Protein 6HQZ (pdb70)

InterPro domains:
  IPR022118 Peptidase C70, AvrRpt2 [PF12385] (75-209)

Solvent-accessible surface area: 15354 Å² total; per-residue (Å²): 134,27,30,83,49,116,160,15,62,72,27,43,41,126,158,99,206,38,3,7,2,46,1,0,1,125,3,14,69,13,108,14,116,60,20,9,174,53,27,19,66,41,4,3,56,17,72,37,119,90,12,147,84,2,57,124,34,2,61,149,17,16,163,96,48,68,5,14,46,7,106,44,39,184,81,134,124,11,61,9,97,58,0,5,6,17,0,3,43,51,12,25,0,1,1,0,25,63,24,107,103,37,56,28,60,1,0,0,0,3,0,1,19,77,98,112,74,7,0,20,8,6,16,2,93,176,10,65,95,60,78,18,76,14,108,27,0,19,119,51,7,1,26,138,13,63,4,0,0,3,33,19,109,143,196,16,38,115,28,81,157,17,56,73,30,61,32,110,144,101,148,10,5,6,2,56,0,0,2,107,2,16,65,12,110,14,118,56,20,5,120,57,15,21,70,54,2,2,64,24,79,45,120,77,18,129,85,2,52,111,26,2,45,164,14,12,178,91,49,66,6,18,50,5,109,42,41,178,83,134,109,8,52,4,82,87,0,0,52,31,1,10,137,52,16,24,0,1,0,0,24,65,28,111,98,38,66,31,15,0,0,0,0,4,0,5,17,112,126,110,62,6,0,15,8,6,7,1,105,180,10,63,96,56,79,19,80,11,105,30,0,14,129,56,7,0,29,135,14,67,6,0,0,3,35,20,116,148

Sequence (308 aa):
NGFRLNHVPYVSQQNERMGCWYACTRMLGHSISSGPRLGLPELYDSSGPQGLQQREDVLRLMRNENLAEVSLPESRQFSANELGNLLCRHGPIMFGWQTPAGSWHMSVLTGIDKPNDAIIFHDPQRGPDLTMPLDDSFNQRLAWRVPHAMLYSENNGFRLNHVPYVSQQNERMGCWYACTRMLGHSISSGPRLGLPELYDSSGPQGLQQREDVLRLMRNENLAEVSLPESRQFSANELGNLLCRHGPIMFGWQTPAGSWHMSVLTGIDKPNDAIIFHDPQRGPDLTMPLDSFNQRLAWRVPHAMLYSEN

Organism: Erwinia amylovora (NCBI:txid552)

Radius of gyration: 22.69 Å; Cα contacts (8 Å, |Δi|>4): 625; chains: 2; bounding box: 71×44×57 Å

B-factor: mean 40.43, std 12.23, range [18.66, 85.76]

Structure (mmCIF, N/CA/C/O backbone):
data_6HQZ
#
_entry.id   6HQZ
#
_cell.length_a   59.313
_cell.length_b   63.884
_cell.length_c   85.983
_cell.angle_alpha   90.00
_cell.angle_beta   90.00
_cell.angle_gamma   90.00
#
_symmetry.space_group_name_H-M   'P 21 21 21'
#
loop_
_entity.id
_entity.type
_entity.pdbx_description
1 polymer AvrRpt2
2 water water
#
loop_
_atom_site.group_PDB
_atom_site.id
_atom_site.type_symbol
_atom_site.label_atom_id
_atom_site.label_alt_id
_atom_site.label_comp_id
_atom_site.label_asym_id
_atom_site.label_entity_id
_atom_site.label_seq_id
_atom_site.pdbx_PDB_ins_code
_atom_site.Cartn_x
_atom_site.Cartn_y
_atom_site.Cartn_z
_atom_site.occupancy
_atom_site.B_iso_or_equiv
_atom_site.auth_seq_id
_atom_site.auth_comp_id
_atom_site.auth_asym_id
_atom_site.auth_atom_id
_atom_site.pdbx_PDB_model_num
ATOM 1 N N . ASN A 1 1 ? 25.710 13.193 23.254 1.00 57.62 69 ASN A N 1
ATOM 2 C CA . ASN A 1 1 ? 24.899 12.517 22.191 1.00 56.28 69 ASN A CA 1
ATOM 3 C C . ASN A 1 1 ? 25.629 12.413 20.822 1.00 50.54 69 ASN A C 1
ATOM 4 O O . ASN A 1 1 ? 26.678 13.026 20.584 1.00 46.72 69 ASN A O 1
ATOM 9 N N . GLY A 1 2 ? 25.056 11.589 19.946 1.00 48.13 70 GLY A N 1
ATOM 10 C CA . GLY A 1 2 ? 25.598 11.293 18.650 1.00 43.73 70 GLY A CA 1
ATOM 11 C C . GLY A 1 2 ? 26.291 9.975 18.780 1.00 42.02 70 GLY A C 1
ATOM 12 O O . GLY A 1 2 ? 26.778 9.623 19.856 1.00 42.34 70 GLY A O 1
ATOM 13 N N . PHE A 1 3 ? 26.337 9.246 17.681 1.00 39.93 71 PHE A N 1
ATOM 14 C CA . PHE A 1 3 ? 26.859 7.920 17.662 1.00 39.27 71 PHE A CA 1
ATOM 15 C C . PHE A 1 3 ? 28.365 8.044 17.663 1.00 37.81 71 PHE A C 1
ATOM 16 O O . PHE A 1 3 ? 28.913 8.812 16.911 1.00 35.81 71 PHE A O 1
ATOM 24 N N . ARG A 1 4 ? 29.039 7.294 18.525 1.00 39.18 72 ARG A N 1
ATOM 25 C CA . ARG A 1 4 ? 30.519 7.389 18.600 1.00 38.31 72 ARG A CA 1
ATOM 26 C C . ARG A 1 4 ? 31.044 6.011 18.716 1.00 40.35 72 ARG A C 1
ATOM 27 O O . ARG A 1 4 ? 30.583 5.262 19.557 1.00 43.34 72 ARG A O 1
ATOM 35 N N . LEU A 1 5 ? 32.003 5.665 17.876 1.00 40.13 73 LEU A N 1
ATOM 36 C CA . LEU A 1 5 ? 32.845 4.511 18.101 1.00 44.86 73 LEU A CA 1
ATOM 37 C C . LEU A 1 5 ? 33.984 4.935 19.069 1.00 47.62 73 LEU A C 1
ATOM 38 O O . LEU A 1 5 ? 34.663 5.994 18.865 1.00 47.70 73 LEU A O 1
ATOM 43 N N . ASN A 1 6 ? 34.225 4.076 20.039 1.00 51.48 74 ASN A N 1
ATOM 44 C CA . ASN A 1 6 ? 35.079 4.356 21.184 1.00 53.53 74 ASN A CA 1
ATOM 45 C C . ASN A 1 6 ? 36.435 3.675 21.204 1.00 54.10 74 ASN A C 1
ATOM 46 O O . ASN A 1 6 ? 37.277 4.068 22.013 1.00 56.21 74 ASN A O 1
ATOM 51 N N . HIS A 1 7 ? 36.670 2.646 20.392 1.00 52.35 75 HIS A N 1
ATOM 52 C CA . HIS A 1 7 ? 38.067 2.298 20.198 1.00 51.99 75 HIS A CA 1
ATOM 53 C C . HIS A 1 7 ? 38.518 1.946 18.809 1.00 45.93 75 HIS A C 1
ATOM 54 O O . HIS A 1 7 ? 38.807 0.817 18.440 1.00 45.70 75 HIS A O 1
ATOM 61 N N . VAL A 1 8 ? 38.651 3.022 18.080 1.00 40.51 76 VAL A N 1
ATOM 62 C CA . VAL A 1 8 ? 39.505 3.058 16.933 1.00 35.22 76 VAL A CA 1
ATOM 63 C C . VAL A 1 8 ? 40.933 3.416 17.405 1.00 33.00 76 VAL A C 1
ATOM 64 O O . VAL A 1 8 ? 41.130 4.409 18.068 1.00 29.26 76 VAL A O 1
ATOM 68 N N . PRO A 1 9 ? 41.902 2.545 17.115 1.00 32.85 77 PRO A N 1
ATOM 69 C CA . PRO A 1 9 ? 43.269 2.819 17.494 1.00 33.23 77 PRO A CA 1
ATOM 70 C C . PRO A 1 9 ? 43.829 4.003 16.705 1.00 31.30 77 PRO A C 1
ATOM 71 O O . PRO A 1 9 ? 43.384 4.290 15.562 1.00 31.15 77 PRO A O 1
ATOM 75 N N . TYR A 1 10 ? 44.696 4.758 17.348 1.00 30.43 78 TYR A N 1
ATOM 76 C CA . TYR A 1 10 ? 45.232 5.991 16.719 1.00 28.47 78 TYR A CA 1
ATOM 77 C C . TYR A 1 10 ? 46.592 5.619 16.136 1.00 27.96 78 TYR A C 1
ATOM 78 O O . TYR A 1 10 ? 47.414 5.062 16.853 1.00 28.14 78 TYR A O 1
ATOM 87 N N . VAL A 1 11 ? 46.867 6.010 14.871 1.00 26.44 79 VAL A N 1
ATOM 88 C CA . VAL A 1 11 ? 48.156 5.793 14.248 1.00 27.10 79 VAL A CA 1
ATOM 89 C C . VAL A 1 11 ? 48.546 7.167 13.627 1.00 26.15 79 VAL A C 1
ATOM 90 O O . VAL A 1 11 ? 47.694 7.742 12.944 1.00 25.56 79 VAL A O 1
ATOM 94 N N . SER A 1 12 ? 49.741 7.669 13.959 1.00 27.91 80 SER A N 1
ATOM 95 C CA . SER A 1 12 ? 50.275 8.915 13.381 1.00 27.72 80 SER A CA 1
ATOM 96 C C . SER A 1 12 ? 51.009 8.656 12.070 1.00 29.97 80 SER A C 1
ATOM 97 O O . SER A 1 12 ? 51.542 7.567 11.835 1.00 31.42 80 SER A O 1
ATOM 100 N N . GLN A 1 13 ? 51.037 9.665 11.189 1.00 30.67 81 GLN A N 1
ATOM 101 C CA . GLN A 1 13 ? 51.779 9.526 9.938 1.00 35.49 81 GLN A CA 1
ATOM 102 C C . GLN A 1 13 ? 53.139 9.937 10.396 1.00 39.90 81 GLN A C 1
ATOM 103 O O . GLN A 1 13 ? 53.295 10.849 11.225 1.00 45.83 81 GLN A O 1
ATOM 109 N N . GLN A 1 14 ? 54.170 9.313 9.959 1.00 44.08 82 GLN A N 1
ATOM 110 C CA . GLN A 1 14 ? 55.365 9.864 10.577 1.00 50.06 82 GLN A CA 1
ATOM 111 C C . GLN A 1 14 ? 56.026 10.921 9.693 1.00 52.24 82 GLN A C 1
ATOM 112 O O . GLN A 1 14 ? 55.482 12.063 9.604 1.00 54.65 82 GLN A O 1
ATOM 118 N N . ASN A 1 15 ? 57.103 10.537 9.049 1.00 55.46 83 ASN A N 1
ATOM 119 C CA . ASN A 1 15 ? 57.784 11.320 8.037 1.00 57.42 83 ASN A CA 1
ATOM 120 C C . ASN A 1 15 ? 57.954 10.369 6.861 1.00 55.18 83 ASN A C 1
ATOM 121 O O . ASN A 1 15 ? 59.018 10.205 6.312 1.00 56.15 83 ASN A O 1
ATOM 126 N N . GLU A 1 16 ? 56.830 9.748 6.519 1.00 53.05 84 GLU A N 1
ATOM 127 C CA . GLU A 1 16 ? 56.720 8.795 5.436 1.00 52.08 84 GLU A CA 1
ATOM 128 C C . GLU A 1 16 ? 55.955 9.430 4.261 1.00 47.07 84 GLU A C 1
ATOM 129 O O . GLU A 1 16 ? 55.084 10.262 4.452 1.00 40.66 84 GLU A O 1
ATOM 135 N N . ARG A 1 17 ? 56.256 8.986 3.057 1.00 46.34 85 ARG A N 1
ATOM 136 C CA . ARG A 1 17 ? 55.517 9.441 1.875 1.00 45.04 85 ARG A CA 1
ATOM 137 C C . ARG A 1 17 ? 54.072 8.918 1.837 1.00 40.60 85 ARG A C 1
ATOM 138 O O . ARG A 1 17 ? 53.863 7.746 2.006 1.00 38.47 85 ARG A O 1
ATOM 146 N N . MET A 1 18 ? 53.100 9.786 1.599 1.00 38.94 86 MET A N 1
ATOM 147 C CA . MET A 1 18 ? 51.687 9.442 1.677 1.00 38.45 86 MET A CA 1
ATOM 148 C C . MET A 1 18 ? 51.391 8.775 3.035 1.00 35.87 86 MET A C 1
ATOM 149 O O . MET A 1 18 ? 50.600 7.842 3.157 1.00 34.08 86 MET A O 1
ATOM 154 N N . GLY A 1 19 ? 52.078 9.270 4.040 1.00 34.85 87 GLY A N 1
ATOM 155 C CA . GLY A 1 19 ? 51.998 8.708 5.378 1.00 34.37 87 GLY A CA 1
ATOM 156 C C . GLY A 1 19 ? 50.583 8.689 5.916 1.00 31.18 87 GLY A C 1
ATOM 157 O O . GLY A 1 19 ? 50.269 7.752 6.657 1.00 29.06 87 GLY A O 1
ATOM 158 N N . CYS A 1 20 ? 49.719 9.654 5.541 1.00 28.75 88 CYS A N 1
ATOM 159 C CA . CYS A 1 20 ? 48.345 9.705 6.051 1.00 28.83 88 CYS A CA 1
ATOM 160 C C . CYS A 1 20 ? 47.529 8.535 5.502 1.00 27.33 88 CYS A C 1
ATOM 161 O O . CYS A 1 20 ? 46.706 7.970 6.233 1.00 27.38 88 CYS A O 1
ATOM 164 N N . TRP A 1 21 ? 47.807 8.109 4.271 1.00 26.77 89 TRP A N 1
ATOM 165 C CA . TRP A 1 21 ? 47.133 6.898 3.742 1.00 28.36 89 TRP A CA 1
ATOM 166 C C . TRP A 1 21 ? 47.423 5.634 4.606 1.00 29.78 89 TRP A C 1
ATOM 167 O O . TRP A 1 21 ? 46.499 4.833 4.947 1.00 29.80 89 TRP A O 1
ATOM 178 N N . TYR A 1 22 ? 48.691 5.443 4.923 1.00 30.04 90 TYR A N 1
ATOM 179 C CA . TYR A 1 22 ? 49.072 4.211 5.627 1.00 32.53 90 TYR A CA 1
ATOM 180 C C . TYR A 1 22 ? 48.532 4.269 7.034 1.00 30.89 90 TYR A C 1
ATOM 181 O O . TYR A 1 22 ? 48.021 3.243 7.541 1.00 30.97 90 TYR A O 1
ATOM 190 N N . ALA A 1 23 ? 48.601 5.451 7.641 1.00 28.38 91 ALA A N 1
ATOM 191 C CA . ALA A 1 23 ? 48.056 5.597 8.975 1.00 27.38 91 ALA A CA 1
ATOM 192 C C . ALA A 1 23 ? 46.544 5.343 9.026 1.00 25.95 91 ALA A C 1
ATOM 193 O O . ALA A 1 23 ? 46.088 4.601 9.924 1.00 27.80 91 ALA A O 1
ATOM 195 N N . CYS A 1 24 ? 45.780 5.953 8.109 1.00 24.44 92 CYS A N 1
ATOM 196 C CA . CYS A 1 24 ? 44.340 5.812 8.093 1.00 25.03 92 CYS A CA 1
ATOM 197 C C . CYS A 1 24 ? 43.943 4.346 7.815 1.00 27.88 92 CYS A C 1
ATOM 198 O O . CYS A 1 24 ? 43.045 3.837 8.450 1.00 27.73 92 CYS A O 1
ATOM 201 N N . THR A 1 25 ? 44.570 3.710 6.853 1.00 28.49 93 THR A N 1
ATOM 202 C CA . THR A 1 25 ? 44.193 2.348 6.520 1.00 32.13 93 THR A CA 1
ATOM 203 C C . THR A 1 25 ? 44.536 1.416 7.730 1.00 33.46 93 THR A C 1
ATOM 204 O O . THR A 1 25 ? 43.692 0.580 8.056 1.00 35.17 93 THR A O 1
ATOM 208 N N . ARG A 1 26 ? 45.651 1.671 8.441 1.00 34.33 94 ARG A N 1
ATOM 209 C CA . ARG A 1 26 ? 45.995 0.946 9.681 1.00 37.02 94 ARG A CA 1
ATOM 210 C C . ARG A 1 26 ? 44.966 1.186 10.804 1.00 34.88 94 ARG A C 1
ATOM 211 O O . ARG A 1 26 ? 44.553 0.221 11.488 1.00 33.27 94 ARG A O 1
ATOM 219 N N . MET A 1 27 ? 44.479 2.424 10.933 1.00 30.32 95 MET A N 1
ATOM 220 C CA . MET A 1 27 ? 43.415 2.711 11.885 1.00 30.71 95 MET A CA 1
ATOM 221 C C . MET A 1 27 ? 42.125 1.974 11.556 1.00 31.33 95 MET A C 1
ATOM 222 O O . MET A 1 27 ? 41.375 1.663 12.481 1.00 33.08 95 MET A O 1
ATOM 227 N N . LEU A 1 28 ? 41.906 1.663 10.279 1.00 31.54 96 LEU A N 1
ATOM 228 C CA . LEU A 1 28 ? 40.713 0.903 9.842 1.00 33.98 96 LEU A CA 1
ATOM 229 C C . LEU A 1 28 ? 40.853 -0.639 10.031 1.00 36.24 96 LEU A C 1
ATOM 230 O O . LEU A 1 28 ? 39.929 -1.386 9.660 1.00 36.57 96 LEU A O 1
ATOM 235 N N . GLY A 1 29 ? 42.024 -1.085 10.485 1.00 37.21 97 GLY A N 1
ATOM 236 C CA . GLY A 1 29 ? 42.362 -2.512 10.706 1.00 40.98 97 GLY A CA 1
ATOM 237 C C . GLY A 1 29 ? 43.158 -3.195 9.582 1.00 42.78 97 GLY A C 1
ATOM 238 O O . GLY A 1 29 ? 43.467 -4.357 9.702 1.00 43.96 97 GLY A O 1
ATOM 239 N N . HIS A 1 30 ? 43.508 -2.480 8.512 1.00 41.29 98 HIS A N 1
ATOM 240 C CA . HIS A 1 30 ? 44.204 -3.060 7.337 1.00 42.54 98 HIS A CA 1
ATOM 241 C C . HIS A 1 30 ? 45.711 -2.817 7.386 1.00 43.74 98 HIS A C 1
ATOM 242 O O . HIS A 1 30 ? 46.188 -1.792 7.906 1.00 40.93 98 HIS A O 1
ATOM 249 N N . SER A 1 31 ? 46.465 -3.769 6.847 1.00 47.78 99 SER A N 1
ATOM 250 C CA . SER A 1 31 ? 47.881 -3.611 6.563 1.00 49.96 99 SER A CA 1
ATOM 251 C C . SER A 1 31 ? 48.007 -3.680 5.078 1.00 51.41 99 SER A C 1
ATOM 252 O O . SER A 1 31 ? 47.869 -4.726 4.469 1.00 53.37 99 SER A O 1
ATOM 255 N N . ILE A 1 32 ? 48.264 -2.541 4.490 1.00 50.92 100 ILE A N 1
ATOM 256 C CA . ILE A 1 32 ? 48.287 -2.425 3.067 1.00 52.88 100 ILE A CA 1
ATOM 257 C C . ILE A 1 32 ? 49.650 -1.851 2.731 1.00 55.52 100 ILE A C 1
ATOM 258 O O . ILE A 1 32 ? 49.981 -0.708 3.120 1.00 54.53 100 ILE A O 1
ATOM 263 N N . SER A 1 33 ? 50.389 -2.621 1.946 1.00 59.13 101 SER A N 1
ATOM 264 C CA . SER A 1 33 ? 51.764 -2.325 1.610 1.00 62.00 101 SER A CA 1
ATOM 265 C C . SER A 1 33 ? 51.970 -1.287 0.495 1.00 61.94 101 SER A C 1
ATOM 266 O O . SER A 1 33 ? 53.126 -0.969 0.204 1.00 65.87 101 SER A O 1
ATOM 269 N N . SER A 1 34 ? 50.896 -0.827 -0.170 1.00 59.43 102 SER A N 1
ATOM 270 C CA . SER A 1 34 ? 51.010 0.147 -1.258 1.00 57.50 102 SER A CA 1
ATOM 271 C C . SER A 1 34 ? 49.787 1.055 -1.310 1.00 54.27 102 SER A C 1
ATOM 272 O O . SER A 1 34 ? 48.758 0.789 -0.710 1.00 51.75 102 SER A O 1
ATOM 275 N N . GLY A 1 35 ? 49.906 2.153 -2.030 1.00 52.32 103 GLY A N 1
ATOM 276 C CA . GLY A 1 35 ? 48.884 3.174 -1.979 1.00 49.08 103 GLY A CA 1
ATOM 277 C C . GLY A 1 35 ? 48.797 3.843 -3.311 1.00 49.38 103 GLY A C 1
ATOM 278 O O . GLY A 1 35 ? 49.502 3.475 -4.250 1.00 53.28 103 GLY A O 1
ATOM 279 N N . PRO A 1 36 ? 47.945 4.844 -3.405 1.00 47.91 104 PRO A N 1
ATOM 280 C CA . PRO A 1 36 ? 47.816 5.569 -4.645 1.00 50.06 104 PRO A CA 1
ATOM 281 C C . PRO A 1 36 ? 49.177 6.065 -5.119 1.00 53.29 104 PRO A C 1
ATOM 282 O O . PRO A 1 36 ? 50.034 6.487 -4.314 1.00 53.27 104 PRO A O 1
ATOM 286 N N . ARG A 1 37 ? 49.358 5.968 -6.417 1.00 55.07 105 ARG A N 1
ATOM 287 C CA . ARG A 1 37 ? 50.654 6.134 -7.032 1.00 58.82 105 ARG A CA 1
ATOM 288 C C . ARG A 1 37 ? 50.973 7.633 -7.087 1.00 56.98 105 ARG A C 1
ATOM 289 O O . ARG A 1 37 ? 52.129 8.060 -6.971 1.00 57.10 105 ARG A O 1
ATOM 297 N N . LEU A 1 38 ? 49.932 8.440 -7.276 1.00 54.90 106 LEU A N 1
ATOM 298 C CA . LEU A 1 38 ? 50.105 9.879 -7.241 1.00 53.81 106 LEU A CA 1
ATOM 299 C C . LEU A 1 38 ? 49.614 10.345 -5.838 1.00 48.87 106 LEU A C 1
ATOM 300 O O . LEU A 1 38 ? 49.069 9.564 -5.018 1.00 48.75 106 LEU A O 1
ATOM 305 N N . GLY A 1 39 ? 49.827 11.615 -5.577 1.00 45.93 107 GLY A N 1
ATOM 306 C CA . GLY A 1 39 ? 49.515 12.200 -4.305 1.00 42.78 107 GLY A CA 1
ATOM 307 C C . GLY A 1 39 ? 48.050 12.406 -4.032 1.00 39.96 107 GLY A C 1
ATOM 308 O O . GLY A 1 39 ? 47.140 11.994 -4.791 1.00 38.30 107 GLY A O 1
ATOM 309 N N . LEU A 1 40 ? 47.848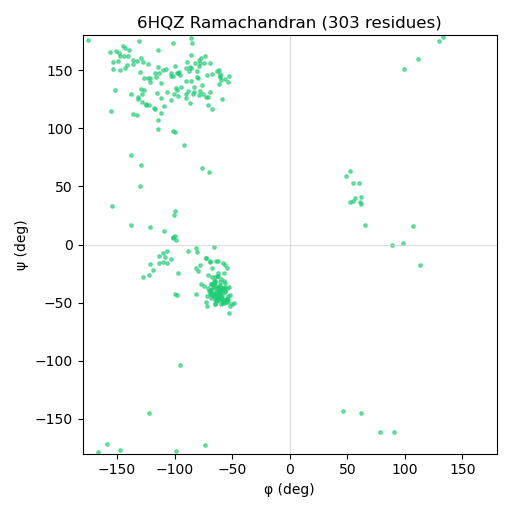 13.079 -2.921 1.00 37.22 108 LEU A N 1
ATOM 310 C CA . LEU A 1 40 ? 46.541 13.403 -2.440 1.00 36.80 108 LEU A CA 1
ATOM 311 C C . LEU A 1 40 ? 45.703 14.323 -3.354 1.00 35.46 108 LEU A C 1
ATOM 312 O O . LEU A 1 40 ? 44.490 14.034 -3.566 1.00 32.30 108 LEU A O 1
ATOM 317 N N . PRO A 1 41 ? 46.296 15.437 -3.837 1.00 36.70 109 PRO A N 1
ATOM 318 C CA . PRO A 1 41 ? 45.511 16.274 -4.777 1.00 38.22 109 PRO A CA 1
ATOM 319 C C . PRO A 1 41 ? 44.967 15.511 -5.983 1.00 38.94 109 PRO A C 1
ATOM 320 O O . PRO A 1 41 ? 43.830 15.739 -6.381 1.00 39.62 109 PRO A O 1
ATOM 324 N N . GLU A 1 42 ? 45.755 14.579 -6.482 1.00 38.70 110 GLU A N 1
ATOM 325 C CA . GLU A 1 42 ? 45.352 13.802 -7.654 1.00 41.19 110 GLU A CA 1
ATOM 326 C C . GLU A 1 42 ? 44.277 12.749 -7.326 1.00 39.38 110 GLU A C 1
ATOM 327 O O . GLU A 1 42 ? 43.366 12.453 -8.131 1.00 39.82 110 GLU A O 1
ATOM 333 N N . LEU A 1 43 ? 44.402 12.196 -6.131 1.00 36.74 111 LEU A N 1
ATOM 334 C CA . LEU A 1 43 ? 43.462 11.240 -5.623 1.00 36.90 111 LEU A CA 1
ATOM 335 C C . LEU A 1 43 ? 42.126 11.940 -5.361 1.00 35.30 111 LEU A C 1
ATOM 336 O O . LEU A 1 43 ? 41.099 11.353 -5.645 1.00 35.13 111 LEU A O 1
ATOM 341 N N . TYR A 1 44 ? 42.138 13.178 -4.841 1.00 33.03 112 TYR A N 1
ATOM 342 C CA . TYR A 1 44 ? 40.896 13.775 -4.327 1.00 33.09 112 TYR A CA 1
ATOM 343 C C . TYR A 1 44 ? 40.336 14.907 -5.133 1.00 34.34 112 TYR A C 1
ATOM 344 O O . TYR A 1 44 ? 39.154 15.298 -4.949 1.00 34.60 112 TYR A O 1
ATOM 353 N N . ASP A 1 45 ? 41.146 15.450 -6.015 1.00 37.09 113 ASP A N 1
ATOM 354 C CA . ASP A 1 45 ? 40.727 16.620 -6.755 1.00 41.90 113 ASP A CA 1
ATOM 355 C C . ASP A 1 45 ? 41.064 16.630 -8.240 1.00 45.15 113 ASP A C 1
ATOM 356 O O . ASP A 1 45 ? 41.008 17.686 -8.844 1.00 47.40 113 ASP A O 1
ATOM 361 N N . SER A 1 46 ? 41.393 15.494 -8.845 1.00 49.59 114 SER A N 1
ATOM 362 C CA . SER A 1 46 ? 41.805 15.503 -10.280 1.00 53.88 114 SER A CA 1
ATOM 363 C C . SER A 1 46 ? 40.589 15.375 -11.160 1.00 54.38 114 SER A C 1
ATOM 364 O O . SER A 1 46 ? 39.639 14.754 -10.759 1.00 51.05 114 SER A O 1
ATOM 367 N N . SER A 1 47 ? 40.639 15.962 -12.352 1.00 58.89 115 SER A N 1
ATOM 368 C CA . SER A 1 47 ? 39.680 15.659 -13.443 1.00 64.16 115 SER A CA 1
ATOM 369 C C . SER A 1 47 ? 40.419 15.376 -14.783 1.00 67.22 115 SER A C 1
ATOM 370 O O . SER A 1 47 ? 41.633 15.484 -14.845 1.00 69.61 115 SER A O 1
ATOM 373 N N . GLY A 1 48 ? 39.705 14.993 -15.842 1.00 71.21 116 GLY A N 1
ATOM 374 C CA . GLY A 1 48 ? 40.351 14.558 -17.103 1.00 74.69 116 GLY A CA 1
ATOM 375 C C . GLY A 1 48 ? 41.223 13.306 -16.907 1.00 75.79 116 GLY A C 1
ATOM 376 O O . GLY A 1 48 ? 40.851 12.460 -16.098 1.00 74.50 116 GLY A O 1
ATOM 377 N N . PRO A 1 49 ? 42.385 13.176 -17.626 1.00 79.82 117 PRO A N 1
ATOM 378 C CA . PRO A 1 49 ? 43.222 11.936 -17.603 1.00 80.04 117 PRO A CA 1
ATOM 379 C C . PRO A 1 49 ? 43.867 11.575 -16.270 1.00 76.59 117 PRO A C 1
ATOM 380 O O . PRO A 1 49 ? 43.708 10.455 -15.802 1.00 75.50 117 PRO A O 1
ATOM 384 N N . GLN A 1 50 ? 44.558 12.531 -15.652 1.00 74.74 118 GLN A N 1
ATOM 385 C CA . GLN A 1 50 ? 45.210 12.329 -14.370 1.00 71.88 118 GLN A CA 1
ATOM 386 C C . GLN A 1 50 ? 44.183 11.849 -13.275 1.00 68.44 118 GLN A C 1
ATOM 387 O O . GLN A 1 50 ? 44.580 11.308 -12.202 1.00 63.63 118 GLN A O 1
ATOM 393 N N . GLY A 1 51 ? 42.881 12.054 -13.577 1.00 66.51 119 GLY A N 1
ATOM 394 C CA . GLY A 1 51 ? 41.753 11.678 -12.740 1.00 62.39 119 GLY A CA 1
ATOM 395 C C . GLY A 1 51 ? 41.002 10.397 -13.071 1.00 62.54 119 GLY A C 1
ATOM 396 O O . GLY A 1 51 ? 40.622 9.680 -12.156 1.00 61.83 119 GLY A O 1
ATOM 397 N N . LEU A 1 52 ? 40.730 10.110 -14.340 1.00 65.75 120 LEU A N 1
ATOM 398 C CA . LEU A 1 52 ? 40.175 8.778 -14.706 1.00 68.21 120 LEU A CA 1
ATOM 399 C C . LEU A 1 52 ? 41.144 7.607 -14.354 1.00 68.18 120 LEU A C 1
ATOM 400 O O . LEU A 1 52 ? 40.676 6.459 -14.126 1.00 65.12 120 LEU A O 1
ATOM 405 N N . GLN A 1 53 ? 42.457 7.930 -14.337 1.00 68.60 121 GLN A N 1
ATOM 406 C CA . GLN A 1 53 ? 43.540 7.026 -13.948 1.00 68.37 121 GLN A CA 1
ATOM 407 C C . GLN A 1 53 ? 43.536 6.771 -12.489 1.00 62.73 121 GLN A C 1
ATOM 408 O O . GLN A 1 53 ? 43.638 5.617 -12.106 1.00 60.82 121 GLN A O 1
ATOM 414 N N . GLN A 1 54 ? 43.543 7.848 -11.678 1.00 58.57 122 GLN A N 1
ATOM 415 C CA . GLN A 1 54 ? 43.586 7.708 -10.235 1.00 56.32 122 GLN A CA 1
ATOM 416 C C . GLN A 1 54 ? 42.274 7.046 -9.782 1.00 51.81 122 GLN A C 1
ATOM 417 O O . GLN A 1 54 ? 42.303 6.289 -8.826 1.00 50.24 122 GLN A O 1
ATOM 423 N N . ARG A 1 55 ? 41.162 7.292 -10.492 1.00 48.98 123 ARG A N 1
ATOM 424 C CA . ARG A 1 55 ? 39.911 6.563 -10.227 1.00 46.86 123 ARG A CA 1
ATOM 425 C C . ARG A 1 55 ? 40.061 5.054 -10.457 1.00 48.57 123 ARG A C 1
ATOM 426 O O . ARG A 1 55 ? 39.584 4.261 -9.652 1.00 47.18 123 ARG A O 1
ATOM 434 N N . GLU A 1 56 ? 40.727 4.672 -11.543 1.00 51.04 124 GLU A N 1
ATOM 435 C CA . GLU A 1 56 ? 41.030 3.245 -11.818 1.00 54.45 124 GLU A CA 1
ATOM 436 C C . GLU A 1 56 ? 41.950 2.624 -10.752 1.00 53.26 124 GLU A C 1
ATOM 437 O O . GLU A 1 56 ? 41.668 1.537 -10.243 1.00 51.64 124 GLU A O 1
ATOM 443 N N . ASP A 1 57 ? 43.039 3.328 -10.439 1.00 53.51 125 ASP A N 1
ATOM 444 C CA . ASP A 1 57 ? 44.000 2.917 -9.404 1.00 53.94 125 ASP A CA 1
ATOM 445 C C . ASP A 1 57 ? 43.356 2.686 -8.049 1.00 50.07 125 ASP A C 1
ATOM 446 O O . ASP A 1 57 ? 43.594 1.686 -7.389 1.00 50.78 125 ASP A O 1
ATOM 451 N N . VAL A 1 58 ? 42.525 3.609 -7.636 1.00 46.83 126 VAL A N 1
ATOM 452 C CA . VAL A 1 58 ? 41.839 3.460 -6.367 1.00 44.39 126 VAL A CA 1
ATOM 453 C C . VAL A 1 58 ? 40.793 2.339 -6.327 1.00 44.08 126 VAL A C 1
ATOM 454 O O . VAL A 1 58 ? 40.645 1.689 -5.305 1.00 42.32 126 VAL A O 1
ATOM 458 N N . LEU A 1 59 ? 40.034 2.144 -7.401 1.00 44.96 127 LEU A N 1
ATOM 459 C CA . LEU A 1 59 ? 39.094 1.008 -7.441 1.00 46.37 127 LEU A CA 1
ATOM 460 C C . LEU A 1 59 ? 39.826 -0.325 -7.307 1.00 47.97 127 LEU A C 1
ATOM 461 O O . LEU A 1 59 ? 39.369 -1.229 -6.586 1.00 47.15 127 LEU A O 1
ATOM 466 N N . ARG A 1 60 ? 40.959 -0.434 -7.990 1.00 49.88 128 ARG A N 1
ATOM 467 C CA . ARG A 1 60 ? 41.813 -1.618 -7.864 1.00 52.64 128 ARG A CA 1
ATOM 468 C C . ARG A 1 60 ? 42.255 -1.885 -6.409 1.00 51.23 128 ARG A C 1
ATOM 469 O O . ARG A 1 60 ? 42.155 -3.016 -5.911 1.00 52.90 128 ARG A O 1
ATOM 477 N N . LEU A 1 61 ? 42.781 -0.869 -5.751 1.00 48.66 129 LEU A N 1
ATOM 478 C CA . LEU A 1 61 ? 43.158 -0.986 -4.331 1.00 47.99 129 LEU A CA 1
ATOM 479 C C . LEU A 1 61 ? 42.006 -1.459 -3.477 1.00 46.76 129 LEU A C 1
ATOM 480 O O . LEU A 1 61 ? 42.160 -2.385 -2.676 1.00 48.18 129 LEU A O 1
ATOM 485 N N . MET A 1 62 ? 40.844 -0.823 -3.666 1.00 45.20 130 MET A N 1
ATOM 486 C CA . MET A 1 62 ? 39.617 -1.171 -2.944 1.00 45.50 130 MET A CA 1
ATOM 487 C C . MET A 1 62 ? 39.259 -2.675 -3.125 1.00 49.69 130 MET A C 1
ATOM 488 O O . MET A 1 62 ? 39.035 -3.397 -2.126 1.00 50.62 130 MET A O 1
ATOM 493 N N . ARG A 1 63 ? 39.262 -3.143 -4.377 1.00 51.63 131 ARG A N 1
ATOM 494 C CA . ARG A 1 63 ? 39.008 -4.543 -4.700 1.00 55.43 131 ARG A CA 1
ATOM 495 C C . ARG A 1 63 ? 40.009 -5.438 -3.982 1.00 56.73 131 ARG A C 1
ATOM 496 O O . ARG A 1 63 ? 39.628 -6.404 -3.350 1.00 58.90 131 ARG A O 1
ATOM 504 N N . ASN A 1 64 ? 41.285 -5.086 -4.066 1.00 56.28 132 ASN A N 1
ATOM 505 C CA . ASN A 1 64 ? 42.377 -5.881 -3.496 1.00 57.67 132 ASN A CA 1
ATOM 506 C C . ASN A 1 64 ? 42.488 -5.914 -1.999 1.00 55.72 132 ASN A C 1
ATOM 507 O O . ASN A 1 64 ? 43.020 -6.904 -1.480 1.00 57.98 132 ASN A O 1
ATOM 512 N N . GLU A 1 65 ? 42.005 -4.876 -1.315 1.00 51.50 133 GLU A N 1
ATOM 513 C CA . GLU A 1 65 ? 42.172 -4.768 0.123 1.00 50.04 133 GLU A CA 1
ATOM 514 C C . GLU A 1 65 ? 40.882 -4.687 0.871 1.00 47.95 133 GLU A C 1
ATOM 515 O O . GLU A 1 65 ? 40.904 -4.294 2.017 1.00 47.25 133 GLU A O 1
ATOM 521 N N . ASN A 1 66 ? 39.770 -5.017 0.226 1.00 48.11 134 ASN A N 1
ATOM 522 C CA . ASN A 1 66 ? 38.466 -5.059 0.878 1.00 48.03 134 ASN A CA 1
ATOM 523 C C . ASN A 1 66 ? 38.093 -3.750 1.564 1.00 44.01 134 ASN A C 1
ATOM 524 O O . ASN A 1 66 ? 37.755 -3.683 2.759 1.00 43.34 134 ASN A O 1
ATOM 529 N N . LEU A 1 67 ? 38.182 -2.693 0.780 1.00 42.44 135 LEU A N 1
ATOM 530 C CA . LEU A 1 67 ? 37.682 -1.388 1.178 1.00 39.23 135 LEU A CA 1
ATOM 531 C C . LEU A 1 67 ? 36.519 -1.062 0.239 1.00 38.61 135 LEU A C 1
ATOM 532 O O . LEU A 1 67 ? 36.423 -1.596 -0.865 1.00 39.71 135 LEU A O 1
ATOM 537 N N . ALA A 1 68 ? 35.600 -0.255 0.728 1.00 36.61 136 ALA A N 1
ATOM 538 C CA . ALA A 1 68 ? 34.480 0.243 -0.026 1.00 36.54 136 ALA A CA 1
ATOM 539 C C . ALA A 1 68 ? 34.194 1.700 0.299 1.00 33.42 136 ALA A C 1
ATOM 540 O O . ALA A 1 68 ? 34.608 2.228 1.341 1.00 32.61 136 ALA A O 1
ATOM 542 N N . GLU A 1 69 ? 33.450 2.315 -0.608 1.00 33.37 137 GLU A N 1
ATOM 543 C CA . GLU A 1 69 ? 33.157 3.745 -0.515 1.00 31.82 137 GLU A CA 1
ATOM 544 C C . GLU A 1 69 ? 31.721 4.017 -0.194 1.00 32.41 137 GLU A C 1
ATOM 545 O O . GLU A 1 69 ? 30.827 3.259 -0.556 1.00 34.31 137 GLU A O 1
ATOM 551 N N . VAL A 1 70 ? 31.521 5.111 0.477 1.00 31.31 138 VAL A N 1
ATOM 552 C CA . VAL A 1 70 ? 30.193 5.590 0.823 1.00 32.29 138 VAL A CA 1
ATOM 553 C C . VAL A 1 70 ? 29.603 6.356 -0.362 1.00 32.81 138 VAL A C 1
ATOM 554 O O . VAL A 1 70 ? 30.273 7.242 -0.892 1.00 31.45 138 VAL A O 1
ATOM 558 N N . SER A 1 71 ? 28.359 6.060 -0.750 1.00 34.14 139 SER A N 1
ATOM 559 C CA . SER A 1 71 ? 27.659 6.795 -1.782 1.00 35.33 139 SER A CA 1
ATOM 560 C C . SER A 1 71 ? 27.375 8.170 -1.306 1.00 34.24 139 SER A C 1
ATOM 561 O O . SER A 1 71 ? 26.656 8.364 -0.317 1.00 34.26 139 SER A O 1
ATOM 564 N N . LEU A 1 72 ? 27.962 9.132 -1.999 1.00 33.04 140 LEU A N 1
ATOM 565 C CA . LEU A 1 72 ? 27.845 10.514 -1.632 1.00 31.66 140 LEU A CA 1
ATOM 566 C C . LEU A 1 72 ? 26.518 11.127 -1.998 1.00 33.40 140 LEU A C 1
ATOM 567 O O . LEU A 1 72 ? 26.041 10.971 -3.118 1.00 32.92 140 LEU A O 1
ATOM 572 N N . PRO A 1 73 ? 25.951 11.913 -1.101 1.00 33.40 141 PRO A N 1
ATOM 573 C CA . PRO A 1 73 ? 24.668 12.539 -1.434 1.00 36.28 141 PRO A CA 1
ATOM 574 C C . PRO A 1 73 ? 24.779 13.663 -2.480 1.00 36.56 141 PRO A C 1
ATOM 575 O O . PRO A 1 73 ? 25.760 14.428 -2.520 1.00 33.83 141 PRO A O 1
ATOM 579 N N . GLU A 1 74 ? 23.750 13.752 -3.296 1.00 38.16 142 GLU A N 1
ATOM 580 C CA . GLU A 1 74 ? 23.668 14.704 -4.395 1.00 40.70 142 GLU A CA 1
ATOM 581 C C . GLU A 1 74 ? 23.738 16.112 -3.883 1.00 39.85 142 GLU A C 1
ATOM 582 O O . GLU A 1 74 ? 24.255 16.988 -4.557 1.00 39.02 142 GLU A O 1
ATOM 588 N N . SER A 1 75 ? 23.203 16.317 -2.674 1.00 38.91 143 SER A N 1
ATOM 589 C CA . SER A 1 75 ? 23.079 17.622 -2.064 1.00 38.28 143 SER A CA 1
ATOM 590 C C . SER A 1 75 ? 24.443 18.144 -1.611 1.00 35.31 143 SER A C 1
ATOM 591 O O . SER A 1 75 ? 24.550 19.293 -1.233 1.00 34.50 143 SER A O 1
ATOM 594 N N . ARG A 1 76 ? 25.471 17.288 -1.596 1.00 34.90 144 ARG A N 1
ATOM 595 C CA . ARG A 1 76 ? 26.780 17.654 -1.047 1.00 33.92 144 ARG A CA 1
ATOM 596 C C . ARG A 1 76 ? 26.702 18.127 0.399 1.00 34.09 144 ARG A C 1
ATOM 597 O O . ARG A 1 76 ? 27.388 19.087 0.783 1.00 32.39 144 ARG A O 1
ATOM 605 N N . GLN A 1 77 ? 25.868 17.471 1.201 1.00 33.77 145 GLN A N 1
ATOM 606 C CA . GLN A 1 77 ? 25.772 17.763 2.613 1.00 34.42 145 GLN A CA 1
ATOM 607 C C . GLN A 1 77 ? 25.330 16.483 3.384 1.00 33.57 145 GLN A C 1
ATOM 608 O O . GLN A 1 77 ? 24.400 15.831 2.981 1.00 34.24 145 GLN A O 1
ATOM 614 N N . PHE A 1 78 ? 25.991 16.146 4.478 1.00 31.24 146 PHE A N 1
ATOM 615 C CA . PHE A 1 78 ? 25.574 15.129 5.425 1.00 31.91 146 PHE A CA 1
ATOM 616 C C . PHE A 1 78 ? 24.993 15.772 6.665 1.00 32.98 146 PHE A C 1
ATOM 617 O O . PHE A 1 78 ? 25.475 16.813 7.149 1.00 32.97 146 PHE A O 1
ATOM 625 N N . SER A 1 79 ? 24.025 15.080 7.258 1.00 33.79 147 SER A N 1
ATOM 626 C CA . SER A 1 79 ? 23.568 15.428 8.589 1.00 34.65 147 SER A CA 1
ATOM 627 C C . SER A 1 79 ? 24.393 14.676 9.634 1.00 33.50 147 SER A C 1
ATOM 628 O O . SER A 1 79 ? 24.993 13.604 9.363 1.00 31.92 147 SER A O 1
ATOM 631 N N . ALA A 1 80 ? 24.402 15.240 10.839 1.00 35.24 148 ALA A N 1
ATOM 632 C CA . ALA A 1 80 ? 24.906 14.534 12.033 1.00 34.71 148 ALA A CA 1
ATOM 633 C C . ALA A 1 80 ? 24.321 13.134 12.131 1.00 36.50 148 ALA A C 1
ATOM 634 O O . ALA A 1 80 ? 25.086 12.171 12.290 1.00 37.04 148 ALA A O 1
ATOM 636 N N . ASN A 1 81 ? 23.000 12.995 12.019 1.00 37.51 149 ASN A N 1
ATOM 637 C CA . ASN A 1 81 ? 22.403 11.660 12.115 1.00 39.78 149 ASN A CA 1
ATOM 638 C C . ASN A 1 81 ? 22.882 10.728 10.999 1.00 38.34 149 ASN A C 1
ATOM 639 O O . ASN A 1 81 ? 23.154 9.558 11.242 1.00 37.74 149 ASN A O 1
ATOM 644 N N . GLU A 1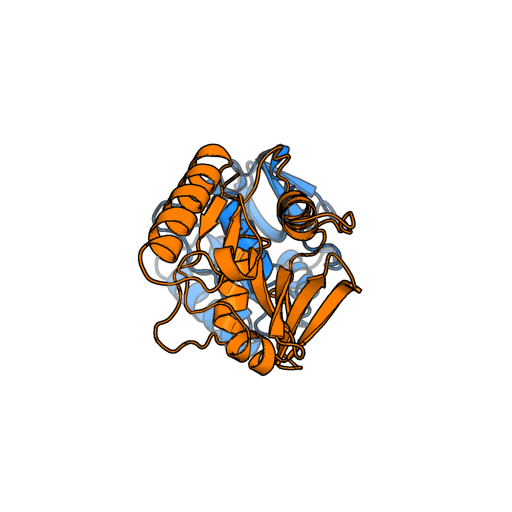 82 ? 22.961 11.231 9.768 1.00 38.15 150 GLU A N 1
ATOM 645 C CA . GLU A 1 82 ? 23.366 10.341 8.679 1.00 37.81 150 GLU A CA 1
ATOM 646 C C . GLU A 1 82 ? 24.794 9.857 8.805 1.00 35.38 150 GLU A C 1
ATOM 647 O O . GLU A 1 82 ? 25.064 8.689 8.587 1.00 35.55 150 GLU A O 1
ATOM 653 N N . LEU A 1 83 ? 25.716 10.738 9.139 1.00 32.76 151 LEU A N 1
ATOM 654 C CA . LEU A 1 83 ? 27.085 10.246 9.446 1.00 31.74 151 LEU A CA 1
ATOM 655 C C . LEU A 1 83 ? 27.123 9.167 10.572 1.00 32.07 151 LEU A C 1
ATOM 656 O O . LEU A 1 83 ? 27.868 8.194 10.503 1.00 31.56 151 LEU A O 1
ATOM 661 N N . GLY A 1 84 ? 26.319 9.371 11.607 1.00 34.57 152 GLY A N 1
ATOM 662 C CA . GLY A 1 84 ? 26.221 8.400 12.705 1.00 35.09 152 GLY A CA 1
ATOM 663 C C . GLY A 1 84 ? 25.713 7.053 12.224 1.00 36.97 152 GLY A C 1
ATOM 664 O O . GLY A 1 84 ? 26.259 5.984 12.556 1.00 35.86 152 GLY A O 1
ATOM 665 N N . ASN A 1 85 ? 24.660 7.110 11.415 1.00 36.87 153 ASN A N 1
ATOM 666 C CA . ASN A 1 85 ? 24.148 5.909 10.814 1.00 39.99 153 ASN A CA 1
ATOM 667 C C . ASN A 1 85 ? 25.281 5.209 10.037 1.00 37.84 153 ASN A C 1
ATOM 668 O O . ASN A 1 85 ? 25.469 4.019 10.195 1.00 37.44 153 ASN A O 1
ATOM 673 N N . LEU A 1 86 ? 26.033 5.958 9.216 1.00 34.97 154 LEU A N 1
ATOM 674 C CA . LEU A 1 86 ? 27.120 5.383 8.418 1.00 34.34 154 LEU A CA 1
ATOM 675 C C . LEU A 1 86 ? 28.206 4.713 9.262 1.00 33.59 154 LEU A C 1
ATOM 676 O O . LEU A 1 86 ? 28.637 3.600 8.951 1.00 34.96 154 LEU A O 1
ATOM 681 N N . LEU A 1 87 ? 28.636 5.388 10.321 1.00 32.86 155 LEU A N 1
ATOM 682 C CA . LEU A 1 87 ? 29.634 4.812 11.270 1.00 32.57 155 LEU A CA 1
ATOM 683 C C . LEU A 1 87 ? 29.132 3.558 11.997 1.00 35.05 155 LEU A C 1
ATOM 684 O O . LEU A 1 87 ? 29.859 2.579 12.221 1.00 34.43 155 LEU A O 1
ATOM 689 N N . CYS A 1 88 ? 27.865 3.594 12.339 1.00 37.41 156 CYS A N 1
ATOM 690 C CA . CYS A 1 88 ? 27.170 2.434 12.948 1.00 39.87 156 CYS A CA 1
ATOM 691 C C . CYS A 1 88 ? 27.162 1.193 12.027 1.00 40.90 156 CYS A C 1
ATOM 692 O O . CYS A 1 88 ? 27.384 0.084 12.494 1.00 41.42 156 CYS A O 1
ATOM 695 N N . ARG A 1 89 ? 27.025 1.393 10.707 1.00 40.14 157 ARG A N 1
ATOM 696 C CA . ARG A 1 89 ? 27.008 0.270 9.769 1.00 42.05 157 ARG A CA 1
ATOM 697 C C . ARG A 1 89 ? 28.359 -0.252 9.411 1.00 41.53 157 ARG A C 1
ATOM 698 O O . ARG A 1 89 ? 28.559 -1.458 9.339 1.00 41.38 157 ARG A O 1
ATOM 706 N N . HIS A 1 90 ? 29.297 0.686 9.165 1.00 38.70 158 HIS A N 1
ATOM 707 C CA . HIS A 1 90 ? 30.539 0.399 8.468 1.00 39.45 158 HIS A CA 1
ATOM 708 C C . HIS A 1 90 ? 31.785 0.528 9.310 1.00 39.08 158 HIS A C 1
ATOM 709 O O . HIS A 1 90 ? 32.815 0.002 8.926 1.00 40.13 158 HIS A O 1
ATOM 716 N N . GLY A 1 91 ? 31.688 1.176 10.463 1.00 37.66 159 GLY A N 1
ATOM 717 C CA . GLY A 1 91 ? 32.820 1.300 11.340 1.00 35.55 159 GLY A CA 1
ATOM 718 C C . GLY A 1 91 ? 33.530 2.558 10.958 1.00 32.62 159 GLY A C 1
ATOM 719 O O . GLY A 1 91 ? 32.924 3.441 10.327 1.00 29.57 159 GLY A O 1
ATOM 720 N N . PRO A 1 92 ? 34.794 2.676 11.356 1.00 30.96 160 PRO A N 1
ATOM 721 C CA . PRO A 1 92 ? 35.469 3.942 11.004 1.00 29.20 160 PRO A CA 1
ATOM 722 C C . PRO A 1 92 ? 35.629 4.195 9.486 1.00 27.06 160 PRO A C 1
ATOM 723 O O . PRO A 1 92 ? 35.762 3.253 8.640 1.00 27.21 160 PRO A O 1
ATOM 727 N N . ILE A 1 93 ? 35.608 5.453 9.148 1.00 25.75 161 ILE A N 1
ATOM 728 C CA . ILE A 1 93 ? 35.556 5.849 7.739 1.00 25.14 161 ILE A CA 1
ATOM 729 C C . ILE A 1 93 ? 36.698 6.862 7.473 1.00 24.08 161 ILE A C 1
ATOM 730 O O . ILE A 1 93 ? 36.810 7.901 8.134 1.00 21.83 161 ILE A O 1
ATOM 735 N N . MET A 1 94 ? 37.547 6.512 6.526 1.00 24.45 162 MET A N 1
ATOM 736 C CA . MET A 1 94 ? 38.628 7.433 6.161 1.00 25.24 162 MET A CA 1
ATOM 737 C C . MET A 1 94 ? 38.181 8.365 5.043 1.00 23.75 162 MET A C 1
ATOM 738 O O . MET A 1 94 ? 37.672 7.904 4.001 1.00 24.00 162 MET A O 1
ATOM 743 N N . PHE A 1 95 ? 38.407 9.649 5.293 1.00 21.35 163 PHE A N 1
ATOM 744 C CA . PHE A 1 95 ? 37.945 10.724 4.413 1.00 20.85 163 PHE A CA 1
ATOM 745 C C . PHE A 1 95 ? 39.073 11.654 4.001 1.00 21.24 163 PHE A C 1
ATOM 746 O O . PHE A 1 95 ? 40.000 12.012 4.766 1.00 20.24 163 PHE A O 1
ATOM 754 N N . GLY A 1 96 ? 38.931 12.077 2.746 1.00 20.67 164 GLY A N 1
ATOM 755 C CA . GLY A 1 96 ? 39.796 13.064 2.114 1.00 20.55 164 GLY A CA 1
ATOM 756 C C . GLY A 1 96 ? 39.179 14.412 2.247 1.00 19.84 164 GLY A C 1
ATOM 757 O O . GLY A 1 96 ? 37.995 14.557 1.971 1.00 18.66 164 GLY A O 1
ATOM 758 N N . TRP A 1 97 ? 39.979 15.422 2.615 1.00 20.37 165 TRP A N 1
ATOM 759 C CA . TRP A 1 97 ? 39.458 16.784 2.780 1.00 20.15 165 TRP A CA 1
ATOM 760 C C . TRP A 1 97 ? 40.491 17.824 2.565 1.00 20.11 165 TRP A C 1
ATOM 761 O O . TRP A 1 97 ? 41.679 17.561 2.640 1.00 20.59 165 TRP A O 1
ATOM 772 N N . GLN A 1 98 ? 40.045 19.024 2.233 1.00 21.27 166 GLN A N 1
ATOM 773 C CA . GLN A 1 98 ? 40.942 20.067 1.867 1.00 23.41 166 GLN A CA 1
ATOM 774 C C . GLN A 1 98 ? 41.033 21.110 2.991 1.00 25.53 166 GLN A C 1
ATOM 775 O O . GLN A 1 98 ? 40.007 21.646 3.429 1.00 24.23 166 GLN A O 1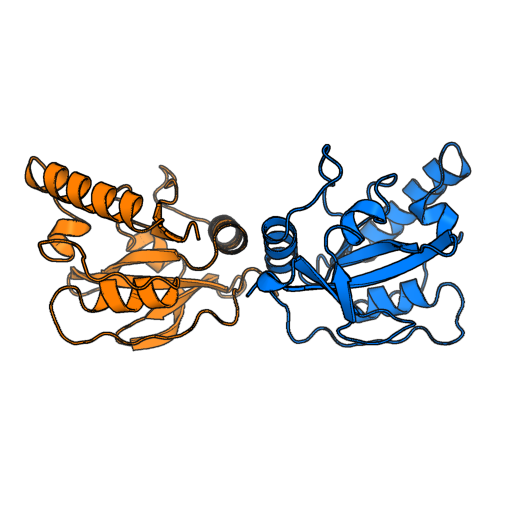
ATOM 781 N N . THR A 1 99 ? 42.249 21.479 3.362 1.00 25.68 167 THR A N 1
ATOM 782 C CA . THR A 1 99 ? 42.386 22.389 4.461 1.00 29.54 167 THR A CA 1
ATOM 783 C C . THR A 1 99 ? 42.274 23.818 3.987 1.00 31.43 167 THR A C 1
ATOM 784 O O . THR A 1 99 ? 42.453 24.125 2.789 1.00 29.51 167 THR A O 1
ATOM 788 N N . PRO A 1 100 ? 42.029 24.724 4.940 1.00 34.75 168 PRO A N 1
ATOM 789 C CA . PRO A 1 100 ? 42.068 26.087 4.578 1.00 37.01 168 PRO A CA 1
ATOM 790 C C . PRO A 1 100 ? 43.336 26.503 3.857 1.00 38.28 168 PRO A C 1
ATOM 791 O O . PRO A 1 100 ? 43.271 27.206 2.895 1.00 40.58 168 PRO A O 1
ATOM 795 N N . ALA A 1 101 ? 44.471 26.042 4.354 1.00 38.20 169 ALA A N 1
ATOM 796 C CA . ALA A 1 101 ? 45.760 26.308 3.765 1.00 40.42 169 ALA A CA 1
ATOM 797 C C . ALA A 1 101 ? 45.949 25.754 2.326 1.00 39.92 169 ALA A C 1
ATOM 798 O O . ALA A 1 101 ? 46.875 26.170 1.669 1.00 42.28 169 ALA A O 1
ATOM 800 N N . GLY A 1 102 ? 45.070 24.861 1.844 1.00 36.84 170 GLY A N 1
ATOM 801 C CA . GLY A 1 102 ? 44.989 24.452 0.423 1.00 36.31 170 GLY A CA 1
ATOM 802 C C . GLY A 1 102 ? 45.381 22.993 0.118 1.00 34.59 170 GLY A C 1
ATOM 803 O O . GLY A 1 102 ? 45.007 22.408 -0.907 1.00 35.76 170 GLY A O 1
ATOM 804 N N . SER A 1 103 ? 46.069 22.381 1.047 1.00 32.93 171 SER A N 1
ATOM 805 C CA . SER A 1 103 ? 46.469 20.990 0.894 1.00 32.03 171 SER A CA 1
ATOM 806 C C . SER A 1 103 ? 45.380 19.982 1.265 1.00 27.03 171 SER A C 1
ATOM 807 O O . SER A 1 103 ? 44.444 20.257 2.015 1.00 24.41 171 SER A O 1
ATOM 810 N N . TRP A 1 104 ? 45.516 18.809 0.689 1.00 25.96 172 TRP A N 1
ATOM 811 C CA . TRP A 1 104 ? 44.596 17.737 0.896 1.00 24.23 172 TRP A CA 1
ATOM 812 C C . TRP A 1 104 ? 45.190 16.810 1.977 1.00 23.18 172 TRP A C 1
ATOM 813 O O . TRP A 1 104 ? 46.410 16.634 2.067 1.00 24.15 172 TRP A O 1
ATOM 824 N N . HIS A 1 105 ? 44.312 16.229 2.737 1.00 22.44 173 HIS A N 1
ATOM 825 C CA . HIS A 1 105 ? 44.655 15.345 3.865 1.00 22.88 173 HIS A CA 1
ATOM 826 C C . HIS A 1 105 ? 43.671 14.192 3.994 1.00 23.17 173 HIS A C 1
ATOM 827 O O . HIS A 1 105 ? 42.528 14.284 3.541 1.00 22.89 173 HIS A O 1
ATOM 834 N N . MET A 1 106 ? 44.079 13.147 4.718 1.00 23.28 174 MET A N 1
ATOM 835 C CA . MET A 1 106 ? 43.221 12.065 5.041 1.00 22.57 174 MET A CA 1
ATOM 836 C C . MET A 1 106 ? 43.126 11.927 6.534 1.00 23.35 174 MET A C 1
ATOM 837 O O . MET A 1 106 ? 44.150 12.072 7.213 1.00 24.67 174 MET A O 1
ATOM 842 N N . SER A 1 107 ? 41.907 11.645 7.024 1.00 21.50 175 SER A N 1
ATOM 843 C CA . SER A 1 107 ? 41.648 11.492 8.443 1.00 21.93 175 SER A CA 1
ATOM 844 C C . SER A 1 107 ? 40.646 10.417 8.630 1.00 21.33 175 SER A C 1
ATOM 845 O O . SER A 1 107 ? 40.041 9.941 7.658 1.00 21.24 175 SER A O 1
ATOM 848 N N . VAL A 1 108 ? 40.453 9.997 9.868 1.00 22.47 176 VAL A N 1
ATOM 849 C CA . VAL A 1 108 ? 39.511 8.933 10.165 1.00 22.19 176 VAL A CA 1
ATOM 850 C C . VAL A 1 108 ? 38.394 9.379 11.019 1.00 22.73 176 VAL A C 1
ATOM 851 O O . VAL A 1 108 ? 38.626 9.792 12.158 1.00 23.55 176 VAL A O 1
ATOM 855 N N . LEU A 1 109 ? 37.178 9.313 10.451 1.00 23.00 177 LEU A N 1
ATOM 856 C CA . LEU A 1 109 ? 35.934 9.642 11.127 1.00 23.28 177 LEU A CA 1
ATOM 857 C C . LEU A 1 109 ? 35.612 8.537 12.109 1.00 23.92 177 LEU A C 1
ATOM 858 O O . LEU A 1 109 ? 35.561 7.357 11.705 1.00 26.10 177 LEU A O 1
ATOM 863 N N . THR A 1 110 ? 35.377 8.917 13.347 1.00 24.61 178 THR A N 1
ATOM 864 C CA . THR A 1 110 ? 35.060 7.913 14.428 1.00 26.78 178 THR A CA 1
ATOM 865 C C . THR A 1 110 ? 33.724 8.091 15.172 1.00 28.90 178 THR A C 1
ATOM 866 O O . THR A 1 110 ? 33.249 7.140 15.832 1.00 31.14 178 THR A O 1
ATOM 870 N N .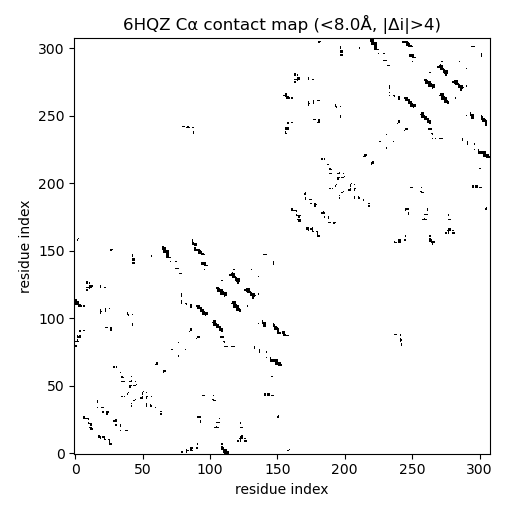 GLY A 1 111 ? 33.212 9.320 15.227 1.00 27.68 179 GLY A N 1
ATOM 871 C CA . GLY A 1 111 ? 31.989 9.582 15.882 1.00 28.90 179 GLY A CA 1
ATOM 872 C C . GLY A 1 111 ? 31.415 10.933 15.574 1.00 28.58 179 GLY A C 1
ATOM 873 O O . GLY A 1 111 ? 31.987 11.695 14.817 1.00 28.48 179 GLY A O 1
ATOM 874 N N . ILE A 1 112 ? 30.282 11.231 16.185 1.00 31.32 180 ILE A N 1
ATOM 875 C CA . ILE A 1 112 ? 29.557 12.526 15.999 1.00 31.76 180 ILE A CA 1
ATOM 876 C C . ILE A 1 112 ? 29.260 13.075 17.355 1.00 34.63 180 ILE A C 1
ATOM 877 O O . ILE A 1 112 ? 28.773 12.344 18.261 1.00 34.43 180 ILE A O 1
ATOM 882 N N . ASP A 1 113 ? 29.545 14.353 17.486 1.00 33.26 181 ASP A N 1
ATOM 883 C CA . ASP A 1 113 ? 29.152 15.110 18.617 1.00 36.13 181 ASP A CA 1
ATOM 884 C C . ASP A 1 113 ? 27.888 15.902 18.231 1.00 37.79 181 ASP A C 1
ATOM 885 O O . ASP A 1 113 ? 27.980 16.993 17.655 1.00 37.43 181 ASP A O 1
ATOM 890 N N . LYS A 1 114 ? 26.706 15.371 18.583 1.00 40.67 182 LYS A N 1
ATOM 891 C CA . LYS A 1 114 ? 25.458 16.028 18.213 1.00 43.59 182 LYS A CA 1
ATOM 892 C C . LYS A 1 114 ? 25.277 17.377 18.869 1.00 43.19 182 LYS A C 1
ATOM 893 O O . LYS A 1 114 ? 24.953 18.329 18.183 1.00 40.96 182 LYS A O 1
ATOM 899 N N . PRO A 1 115 ? 25.433 17.452 20.212 1.00 44.14 183 PRO A N 1
ATOM 900 C CA . PRO A 1 115 ? 25.184 18.753 20.872 1.00 45.91 183 PRO A CA 1
ATOM 901 C C . PRO A 1 115 ? 25.950 19.934 20.279 1.00 44.06 183 PRO A C 1
ATOM 902 O O . PRO A 1 115 ? 25.419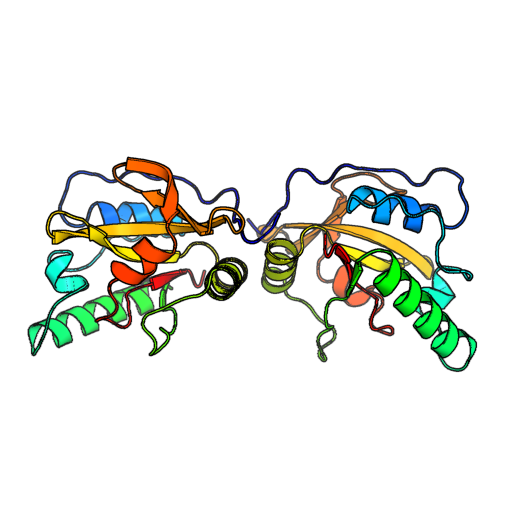 21.035 20.253 1.00 44.85 183 PRO A O 1
ATOM 906 N N . ASN A 1 116 ? 27.194 19.695 19.852 1.00 41.41 184 ASN A N 1
ATOM 907 C CA . ASN A 1 116 ? 28.056 20.722 19.302 1.00 40.24 184 ASN A CA 1
ATOM 908 C C . ASN A 1 116 ? 28.124 20.678 17.778 1.00 39.04 184 ASN A C 1
ATOM 909 O O . ASN A 1 116 ? 28.896 21.412 17.209 1.00 38.73 184 ASN A O 1
ATOM 914 N N . ASP A 1 117 ? 27.328 19.828 17.123 1.00 38.56 185 ASP A N 1
ATOM 915 C CA . ASP A 1 117 ? 27.277 19.731 15.656 1.00 38.68 185 ASP A CA 1
ATOM 916 C C . ASP A 1 117 ? 28.684 19.624 15.025 1.00 34.29 185 ASP A C 1
ATOM 917 O O . ASP A 1 117 ? 29.101 20.445 14.187 1.00 32.75 185 ASP A O 1
ATOM 922 N N . ALA A 1 118 ? 29.386 18.578 15.454 1.00 33.11 186 ALA A N 1
ATOM 923 C CA . ALA A 1 118 ? 30.784 18.342 15.085 1.00 30.36 186 ALA A CA 1
ATOM 924 C C . ALA A 1 118 ? 31.057 16.864 14.851 1.00 29.87 186 ALA A C 1
ATOM 925 O O . ALA A 1 118 ? 30.390 15.990 15.399 1.00 31.96 186 ALA A O 1
ATOM 927 N N . ILE A 1 119 ? 32.078 16.592 14.039 1.00 27.21 187 ILE A N 1
ATOM 928 C CA . ILE A 1 119 ? 32.543 15.250 13.800 1.00 27.52 187 ILE A CA 1
ATOM 929 C C . ILE A 1 119 ? 33.753 15.016 14.657 1.00 27.22 187 ILE A C 1
ATOM 930 O O . ILE A 1 119 ? 34.451 15.948 15.004 1.00 24.89 187 ILE A O 1
ATOM 935 N N . ILE A 1 120 ? 33.976 13.744 14.978 1.00 27.10 188 ILE A N 1
ATOM 936 C CA . ILE A 1 120 ? 35.071 13.343 15.797 1.00 26.46 188 ILE A CA 1
ATOM 937 C C . ILE A 1 120 ? 35.982 12.492 14.918 1.00 25.60 188 ILE A C 1
ATOM 938 O O . ILE A 1 120 ? 35.534 11.555 14.300 1.00 24.96 188 ILE A O 1
ATOM 943 N N . PHE A 1 121 ? 37.284 12.800 14.922 1.00 25.12 189 PHE A N 1
ATOM 944 C CA . PHE A 1 121 ? 38.172 12.145 13.980 1.00 24.53 189 PHE A CA 1
ATOM 945 C C . PHE A 1 121 ? 39.581 12.082 14.499 1.00 23.91 189 PHE A C 1
ATOM 946 O O . PHE A 1 121 ? 40.027 12.936 15.298 1.00 24.68 189 PHE A O 1
ATOM 954 N N . HIS A 1 122 ? 40.271 11.036 14.053 1.00 24.17 190 HIS A N 1
ATOM 955 C CA . HIS A 1 122 ? 41.684 10.832 14.278 1.00 23.02 190 HIS A CA 1
ATOM 956 C C . HIS A 1 122 ? 42.406 11.493 13.088 1.00 22.54 190 HIS A C 1
ATOM 957 O O . HIS A 1 122 ? 42.183 11.109 11.958 1.00 21.49 190 HIS A O 1
ATOM 964 N N . ASP A 1 123 ? 43.335 12.383 13.392 1.00 23.19 191 ASP A N 1
ATOM 965 C CA . ASP A 1 123 ? 44.139 13.090 12.375 1.00 23.23 191 ASP A CA 1
ATOM 966 C C . ASP A 1 123 ? 45.578 12.588 12.503 1.00 22.94 191 ASP A C 1
ATOM 967 O O . ASP A 1 123 ? 46.250 12.816 13.511 1.00 23.86 191 ASP A O 1
ATOM 972 N N . PRO A 1 124 ? 46.069 11.872 11.493 1.00 22.24 192 PRO A N 1
ATOM 973 C CA . PRO A 1 124 ? 47.364 11.305 11.570 1.00 24.68 192 PRO A CA 1
ATOM 974 C C . PRO A 1 124 ? 48.499 12.325 11.802 1.00 25.83 192 PRO A C 1
ATOM 975 O O . PRO A 1 124 ? 49.643 11.930 12.144 1.00 25.03 192 PRO A O 1
ATOM 979 N N . GLN A 1 125 ? 48.227 13.618 11.593 1.00 26.58 193 GLN A N 1
ATOM 980 C CA . GLN A 1 125 ? 49.243 14.600 11.837 1.00 30.20 193 GLN A CA 1
ATOM 981 C C . GLN A 1 125 ? 48.970 15.534 12.969 1.00 29.96 193 GLN A C 1
ATOM 982 O O . GLN A 1 125 ? 49.847 16.247 13.336 1.00 35.23 193 GLN A O 1
ATOM 988 N N . ARG A 1 126 ? 47.775 15.528 13.516 1.00 25.57 194 ARG A N 1
ATOM 989 C CA . ARG A 1 126 ? 47.417 16.371 14.589 1.00 26.86 194 ARG A CA 1
ATOM 990 C C . ARG A 1 126 ? 47.016 15.682 15.858 1.00 27.03 194 ARG A C 1
ATOM 991 O O . ARG A 1 126 ? 47.219 16.268 16.928 1.00 30.12 194 ARG A O 1
ATOM 999 N N . GLY A 1 127 ? 46.591 14.418 15.775 1.00 25.57 195 GLY A N 1
ATOM 1000 C CA . GLY A 1 127 ? 46.323 13.656 16.964 1.00 26.10 195 GLY A CA 1
ATOM 1001 C C . GLY A 1 127 ? 44.973 12.961 16.985 1.00 25.73 195 GLY A C 1
ATOM 1002 O O . GLY A 1 127 ? 44.082 13.197 16.116 1.00 25.12 195 GLY A O 1
ATOM 1003 N N . PRO A 1 128 ? 44.740 12.155 18.054 1.00 26.63 196 PRO A N 1
ATOM 1004 C CA . PRO A 1 128 ? 43.482 11.461 18.170 1.00 26.32 196 PRO A CA 1
ATOM 1005 C C . PRO A 1 128 ? 42.314 12.321 18.644 1.00 26.33 196 PRO A C 1
ATOM 1006 O O . PRO A 1 128 ? 42.509 13.245 19.374 1.00 27.11 196 PRO A O 1
ATOM 1010 N N . ASP A 1 129 ? 41.103 11.893 18.316 1.00 25.98 197 ASP A N 1
ATOM 1011 C CA . ASP A 1 129 ? 39.866 12.392 18.944 1.00 27.70 197 ASP A CA 1
ATOM 1012 C C . ASP A 1 129 ? 39.751 13.916 18.848 1.00 27.55 197 ASP A C 1
ATOM 1013 O O . ASP A 1 129 ? 39.274 14.575 19.749 1.00 28.21 197 ASP A O 1
ATOM 1018 N N . LEU A 1 130 ? 40.189 14.460 17.729 1.00 27.50 198 LEU A N 1
ATOM 1019 C CA . LEU A 1 130 ? 39.885 15.862 17.425 1.00 27.07 198 LEU A CA 1
ATOM 1020 C C . LEU A 1 130 ? 38.392 15.972 17.014 1.00 27.06 198 LEU A C 1
ATOM 1021 O O . LEU A 1 130 ? 37.723 14.982 16.653 1.00 25.51 198 LEU A O 1
ATOM 1026 N N . THR A 1 131 ? 37.878 17.185 17.063 1.00 26.55 199 THR A N 1
ATOM 1027 C CA . THR A 1 131 ? 36.600 17.431 16.387 1.00 27.24 199 THR A CA 1
ATOM 1028 C C . THR A 1 131 ? 36.747 18.620 15.459 1.00 25.97 199 THR A C 1
ATOM 1029 O O . THR A 1 131 ? 37.543 19.478 15.713 1.00 25.64 199 THR A O 1
ATOM 1033 N N . MET A 1 132 ? 35.886 18.673 14.466 1.00 25.49 200 ME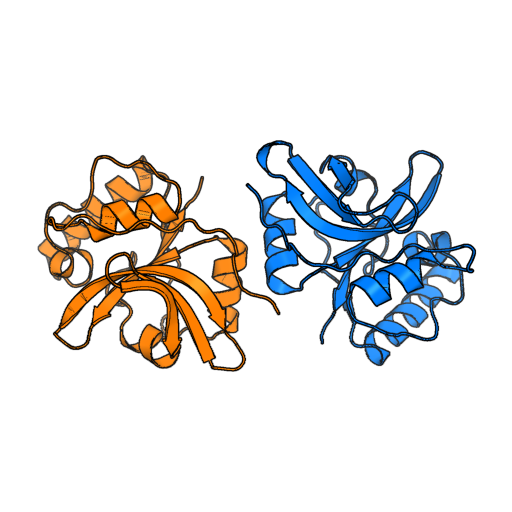T A N 1
ATOM 1034 C CA . MET A 1 132 ? 35.676 19.866 13.689 1.00 25.31 200 MET A CA 1
ATOM 1035 C C . MET A 1 132 ? 34.197 20.079 13.468 1.00 24.91 200 MET A C 1
ATOM 1036 O O . MET A 1 132 ? 33.441 19.110 13.453 1.00 26.81 200 MET A O 1
ATOM 1041 N N . PRO A 1 133 ? 33.801 21.317 13.162 1.00 25.92 201 PRO A N 1
ATOM 1042 C CA . PRO A 1 133 ? 32.399 21.495 12.904 1.00 26.89 201 PRO A CA 1
ATOM 1043 C C . PRO A 1 133 ? 31.910 20.673 11.726 1.00 26.52 201 PRO A C 1
ATOM 1044 O O . PRO A 1 133 ? 32.597 20.526 10.689 1.00 27.17 201 PRO A O 1
ATOM 1048 N N . LEU A 1 134 ? 30.688 20.194 11.835 1.00 28.06 202 LEU A N 1
ATOM 1049 C CA . LEU A 1 134 ? 30.051 19.508 10.739 1.00 27.60 202 LEU A CA 1
ATOM 1050 C C . LEU A 1 134 ? 30.010 20.368 9.511 1.00 28.38 202 LEU A C 1
ATOM 1051 O O . LEU A 1 134 ? 30.201 19.844 8.392 1.00 27.15 202 LEU A O 1
ATOM 1056 N N . ASP A 1 135 ? 29.740 21.688 9.675 1.00 29.78 203 ASP A N 1
ATOM 1057 C CA A ASP A 1 135 ? 29.713 22.593 8.510 0.60 31.07 203 ASP A CA 1
ATOM 1058 C CA B ASP A 1 135 ? 29.723 22.588 8.526 0.40 30.40 203 ASP A CA 1
ATOM 1059 C C . ASP A 1 135 ? 31.065 22.516 7.770 1.00 28.87 203 ASP A C 1
ATOM 1060 O O . ASP A 1 135 ? 31.100 22.537 6.549 1.00 28.75 203 ASP A O 1
ATOM 1069 N N . SER A 1 136 ? 32.161 22.476 8.508 1.00 28.07 204 SER A N 1
ATOM 1070 C CA . SER A 1 136 ? 33.524 22.365 7.901 1.00 26.53 204 SER A CA 1
ATOM 1071 C C . SER A 1 136 ? 33.753 21.080 7.141 1.00 24.01 204 SER A C 1
ATOM 1072 O O . SER A 1 136 ? 34.280 21.083 6.051 1.00 25.17 204 SER A O 1
ATOM 1075 N N . PHE A 1 137 ? 33.334 19.962 7.702 1.00 23.43 205 PHE A N 1
ATOM 1076 C CA . PHE A 1 137 ? 33.424 18.712 7.044 1.00 22.88 205 PHE A CA 1
ATOM 1077 C C . PHE A 1 137 ? 32.687 18.702 5.705 1.00 23.98 205 PHE A C 1
ATOM 1078 O O . PHE A 1 137 ? 33.231 18.295 4.670 1.00 24.11 205 PHE A O 1
ATOM 1086 N N . ASN A 1 138 ? 31.455 19.186 5.726 1.00 23.93 206 ASN A N 1
ATOM 1087 C CA . ASN A 1 138 ? 30.727 19.292 4.493 1.00 25.21 206 ASN A CA 1
ATOM 1088 C C . ASN A 1 138 ? 31.353 20.251 3.449 1.00 25.72 206 ASN A C 1
ATOM 1089 O O . ASN A 1 138 ? 31.293 20.026 2.229 1.00 24.88 206 ASN A O 1
ATOM 1094 N N . GLN A 1 139 ? 31.899 21.325 3.933 1.00 26.10 207 GLN A N 1
ATOM 1095 C CA . GLN A 1 139 ? 32.543 22.289 3.012 1.00 29.48 207 GLN A CA 1
ATOM 1096 C C . GLN A 1 139 ? 33.801 21.726 2.377 1.00 27.43 207 GLN A C 1
ATOM 1097 O O . GLN A 1 139 ? 34.078 22.022 1.224 1.00 27.02 207 GLN A O 1
ATOM 1103 N N . ARG A 1 140 ? 34.514 20.900 3.131 1.00 24.54 208 ARG A N 1
ATOM 1104 C CA . ARG A 1 140 ? 35.901 20.534 2.758 1.00 25.14 208 ARG A CA 1
ATOM 1105 C C . ARG A 1 140 ? 36.093 19.124 2.317 1.00 22.65 208 ARG A C 1
ATOM 1106 O O . ARG A 1 140 ? 37.138 18.812 1.794 1.00 21.13 208 ARG A O 1
ATOM 1114 N N . LEU A 1 141 ? 35.067 18.284 2.433 1.00 23.15 209 LEU A N 1
ATOM 1115 C CA . LEU A 1 141 ? 35.148 16.923 1.958 1.00 22.65 209 LEU A CA 1
ATOM 1116 C C . LEU A 1 141 ? 35.416 16.865 0.471 1.00 23.35 209 LEU A C 1
ATOM 1117 O O . LEU A 1 141 ? 35.009 17.788 -0.291 1.00 23.75 209 LEU A O 1
ATOM 1122 N N . ALA A 1 142 ? 36.144 15.841 0.062 1.00 21.45 210 ALA A N 1
ATOM 1123 C CA . ALA A 1 142 ? 36.449 15.636 -1.361 1.00 22.70 210 ALA A CA 1
ATOM 1124 C C . ALA A 1 142 ? 35.259 15.203 -2.245 1.00 22.69 210 ALA A C 1
ATOM 1125 O O . ALA A 1 142 ? 35.353 14.227 -2.916 1.00 23.25 210 ALA A O 1
ATOM 1127 N N . TRP A 1 143 ? 34.254 16.045 -2.341 1.00 23.76 211 TRP A N 1
ATOM 1128 C CA . TRP A 1 143 ? 33.012 15.760 -3.072 1.00 25.65 211 TRP A CA 1
ATOM 1129 C C . TRP A 1 143 ? 33.216 15.408 -4.522 1.00 26.69 211 TRP A C 1
ATOM 1130 O O . TRP A 1 143 ? 32.415 14.704 -5.090 1.00 28.36 211 TRP A O 1
ATOM 1141 N N . ARG A 1 144 ? 34.312 15.851 -5.117 1.00 28.42 212 ARG A N 1
ATOM 1142 C CA . ARG A 1 144 ? 34.558 15.653 -6.520 1.00 32.02 212 ARG A CA 1
ATOM 1143 C C . ARG A 1 144 ? 34.795 14.211 -6.897 1.00 32.12 212 ARG A C 1
ATOM 1144 O O . ARG A 1 144 ? 34.618 13.842 -8.084 1.00 32.62 212 ARG A O 1
ATOM 1152 N N . VAL A 1 145 ? 35.160 13.387 -5.937 1.00 28.48 213 VAL A N 1
ATOM 1153 C CA . VAL A 1 145 ? 35.514 11.989 -6.259 1.00 30.62 213 VAL A CA 1
ATOM 1154 C C . VAL A 1 145 ? 34.603 11.051 -5.495 1.00 29.44 213 VAL A C 1
ATOM 1155 O O . VAL A 1 145 ? 34.251 11.343 -4.332 1.00 29.99 213 VAL A O 1
ATOM 1159 N N . PRO A 1 146 ? 34.224 9.952 -6.101 1.00 31.17 214 PRO A N 1
ATOM 1160 C CA . PRO A 1 146 ? 33.320 9.033 -5.408 1.00 31.22 214 PRO A CA 1
ATOM 1161 C C . PRO A 1 146 ? 33.968 8.327 -4.226 1.00 30.62 214 PRO A C 1
ATOM 1162 O O . PRO A 1 146 ? 33.247 7.772 -3.401 1.00 29.73 214 PRO A O 1
ATOM 1166 N N . HIS A 1 147 ? 35.294 8.364 -4.139 1.00 28.82 215 HIS A N 1
ATOM 1167 C CA . HIS A 1 147 ? 36.040 7.629 -3.100 1.00 28.49 215 HIS A CA 1
ATOM 1168 C C . HIS A 1 147 ? 36.456 8.521 -1.966 1.00 27.28 215 HIS A C 1
ATOM 1169 O O . HIS A 1 147 ? 37.406 8.224 -1.277 1.00 28.21 215 HIS A O 1
ATOM 1176 N N . ALA A 1 148 ? 35.707 9.598 -1.771 1.00 25.55 216 ALA A N 1
ATOM 1177 C CA . ALA A 1 148 ? 35.942 10.571 -0.740 1.00 24.39 216 ALA A CA 1
ATOM 1178 C C . ALA A 1 148 ? 35.966 9.941 0.666 1.00 24.67 216 ALA A C 1
ATOM 1179 O O . ALA A 1 148 ? 36.724 10.421 1.518 1.00 21.96 216 ALA A O 1
ATOM 1181 N N . MET A 1 149 ? 35.159 8.881 0.887 1.00 23.43 217 MET A N 1
ATOM 1182 C CA . MET A 1 149 ? 34.942 8.307 2.216 1.00 24.19 217 MET A CA 1
ATOM 1183 C C . MET A 1 149 ? 35.007 6.805 2.035 1.00 26.29 217 MET A C 1
ATOM 1184 O O . MET A 1 149 ? 34.141 6.242 1.332 1.00 27.26 217 MET A O 1
ATOM 1189 N N . LEU A 1 150 ? 36.047 6.178 2.601 1.00 26.14 218 LEU A N 1
ATOM 1190 C CA . LEU A 1 150 ? 36.289 4.777 2.474 1.00 27.54 218 LEU A CA 1
ATOM 1191 C C . LEU A 1 150 ? 36.125 4.069 3.810 1.00 28.22 218 LEU A C 1
ATOM 1192 O O . LEU A 1 150 ? 36.437 4.613 4.881 1.00 26.57 218 LEU A O 1
ATOM 1197 N N . TYR A 1 151 ? 35.660 2.825 3.721 1.00 31.14 219 TYR A N 1
ATOM 1198 C CA . TYR A 1 151 ? 35.493 1.998 4.924 1.00 30.45 219 TYR A CA 1
ATOM 1199 C C . TYR A 1 151 ? 35.916 0.577 4.677 1.00 32.96 219 TYR A C 1
ATOM 1200 O O . TYR A 1 151 ? 36.071 0.167 3.496 1.00 33.18 219 TYR A O 1
ATOM 1209 N N . SER A 1 152 ? 36.041 -0.182 5.788 1.00 34.51 220 SER A N 1
ATOM 1210 C CA . SER A 1 152 ? 36.465 -1.566 5.761 1.00 38.01 220 SER A CA 1
ATOM 1211 C C . SER A 1 152 ? 35.304 -2.503 5.467 1.00 41.25 220 SER A C 1
ATOM 1212 O O . SER A 1 152 ? 34.279 -2.422 6.099 1.00 42.23 220 SER A O 1
ATOM 1215 N N . GLU A 1 153 ? 35.492 -3.378 4.496 1.00 44.69 221 GLU A N 1
ATOM 1216 C CA . GLU A 1 153 ? 34.566 -4.517 4.271 1.00 50.51 221 GLU A CA 1
ATOM 1217 C C . GLU A 1 153 ? 34.929 -5.770 5.083 1.00 53.23 221 GLU A C 1
ATOM 1218 O O . GLU A 1 153 ? 34.172 -6.752 5.056 1.00 58.26 221 GLU A O 1
ATOM 1224 N N . ASN A 1 154 ? 36.052 -5.771 5.805 1.00 53.31 222 ASN A N 1
ATOM 1225 C CA . ASN A 1 154 ? 36.374 -6.937 6.675 1.00 58.94 222 ASN A CA 1
ATOM 1226 C C . ASN A 1 154 ? 35.521 -6.943 7.941 1.00 59.19 222 ASN A C 1
ATOM 1227 O O . ASN A 1 154 ? 35.610 -7.895 8.690 1.00 63.46 222 ASN A O 1
ATOM 1233 N N . ASN B 1 1 ? 32.858 -5.013 12.948 1.00 78.63 69 ASN B N 1
ATOM 1234 C CA . ASN B 1 1 ? 31.803 -5.017 14.024 1.00 74.02 69 ASN B CA 1
ATOM 1235 C C . ASN B 1 1 ? 30.470 -4.625 13.374 1.00 72.11 69 ASN B C 1
ATOM 1236 O O . ASN B 1 1 ? 30.078 -5.213 12.349 1.00 74.13 69 ASN B O 1
ATOM 1241 N N . GLY B 1 2 ? 29.786 -3.632 13.945 1.00 67.82 70 GLY B N 1
ATOM 1242 C CA . GLY B 1 2 ? 28.758 -2.904 13.229 1.00 65.04 70 GLY B CA 1
ATOM 1243 C C . GLY B 1 2 ? 27.407 -3.231 13.820 1.00 59.53 70 GLY B C 1
ATOM 1244 O O . GLY B 1 2 ? 27.238 -4.244 14.520 1.00 56.89 70 GLY B O 1
ATOM 1245 N N . PHE B 1 3 ? 26.459 -2.345 13.556 1.00 56.62 71 PHE B N 1
ATOM 1246 C CA . PHE B 1 3 ? 25.067 -2.567 13.908 1.00 52.94 71 PHE B CA 1
ATOM 1247 C C . PHE B 1 3 ? 24.901 -2.734 15.416 1.00 50.88 71 PHE B C 1
ATOM 1248 O O . PHE B 1 3 ? 24.068 -3.520 15.845 1.00 49.75 71 PHE B O 1
ATOM 1256 N N . ARG B 1 4 ? 25.687 -1.990 16.206 1.00 49.87 72 ARG B N 1
ATOM 1257 C CA . ARG B 1 4 ? 25.497 -1.910 17.644 1.00 48.00 72 ARG B CA 1
ATOM 1258 C C . ARG B 1 4 ? 25.510 -0.462 18.135 1.00 46.89 72 ARG B C 1
ATOM 1259 O O . ARG B 1 4 ? 26.477 0.293 17.901 1.00 47.64 72 ARG B O 1
ATOM 1267 N N . LEU B 1 5 ? 24.457 -0.073 18.840 1.00 43.26 73 LEU B N 1
ATOM 1268 C CA . LEU B 1 5 ? 24.450 1.216 19.529 1.00 44.42 73 LEU B CA 1
ATOM 1269 C C . LEU B 1 5 ? 25.116 0.855 20.849 1.00 46.46 73 LEU B C 1
ATOM 1270 O O . LEU B 1 5 ? 24.930 -0.304 21.294 1.00 45.94 73 LEU B O 1
ATOM 1275 N N . ASN B 1 6 ? 25.782 1.827 21.481 1.00 49.52 74 ASN B N 1
ATOM 1276 C CA . ASN B 1 6 ? 26.799 1.564 22.528 1.00 53.82 74 ASN B CA 1
ATOM 1277 C C . ASN B 1 6 ? 26.662 2.271 23.886 1.00 56.39 74 ASN B C 1
ATOM 1278 O O . ASN B 1 6 ? 27.196 1.726 24.846 1.00 62.62 74 ASN B O 1
ATOM 1283 N N . HIS B 1 7 ? 26.051 3.459 24.015 1.00 56.95 75 HIS B N 1
ATOM 1284 C CA . HIS B 1 7 ? 25.457 3.783 25.335 1.00 57.02 75 HIS B CA 1
ATOM 1285 C C . HIS B 1 7 ? 24.033 4.237 25.253 1.00 52.23 75 HIS B C 1
ATOM 1286 O O . HIS B 1 7 ? 23.646 5.354 25.586 1.00 50.59 75 HIS B O 1
ATOM 1293 N N . VAL B 1 8 ? 23.223 3.264 24.891 1.00 48.22 76 VAL B N 1
ATOM 1294 C CA . VAL B 1 8 ? 21.810 3.321 25.249 1.00 44.37 76 VAL B CA 1
ATOM 1295 C C . VAL B 1 8 ? 21.773 3.078 26.765 1.00 42.22 76 VAL B C 1
ATOM 1296 O O . VAL B 1 8 ? 22.278 2.073 27.217 1.00 38.39 76 VAL B O 1
ATOM 1300 N N . PRO B 1 9 ? 21.253 4.031 27.550 1.00 41.80 77 PRO B N 1
ATOM 1301 C CA . PRO B 1 9 ? 21.301 3.835 28.995 1.00 41.07 77 PRO B CA 1
ATOM 1302 C C . PRO B 1 9 ? 20.351 2.689 29.429 1.00 38.42 77 PRO B C 1
ATOM 1303 O O . PRO B 1 9 ? 19.415 2.362 28.698 1.00 38.01 77 PRO B O 1
ATOM 1307 N N . TYR B 1 10 ? 20.623 2.082 30.576 1.00 36.53 78 TYR B N 1
ATOM 1308 C CA . TYR B 1 10 ? 19.753 1.052 31.136 1.00 34.72 78 TYR B CA 1
ATOM 1309 C C . TYR B 1 10 ? 18.862 1.594 32.253 1.00 34.47 78 TYR B C 1
ATOM 1310 O O . TYR B 1 10 ? 19.363 2.168 33.203 1.00 36.20 78 TYR B O 1
ATOM 1319 N N . VAL B 1 11 ? 17.548 1.336 32.158 1.00 33.61 79 VAL B N 1
ATOM 1320 C CA . VAL B 1 11 ? 16.591 1.604 33.237 1.00 34.37 79 VAL B CA 1
ATOM 1321 C C . VAL B 1 11 ? 15.767 0.380 33.533 1.00 33.03 79 VAL B C 1
ATOM 1322 O O . VAL B 1 11 ? 15.235 -0.208 32.618 1.00 30.88 79 VAL B O 1
ATOM 1326 N N . SER B 1 12 ? 15.671 -0.011 34.797 1.00 34.95 80 SER B N 1
ATOM 1327 C CA . SER B 1 12 ? 14.832 -1.161 35.186 1.00 36.24 80 SER B CA 1
ATOM 1328 C C . SER B 1 12 ? 13.464 -0.665 35.627 1.00 38.03 80 SER B C 1
ATOM 1329 O O . SER B 1 12 ? 13.365 0.371 36.217 1.00 39.39 80 SER B O 1
ATOM 1332 N N . GLN B 1 13 ? 12.428 -1.441 35.358 1.00 37.13 81 GLN B N 1
ATOM 1333 C CA . GLN B 1 13 ? 11.083 -1.018 35.682 1.00 38.79 81 GLN B CA 1
ATOM 1334 C C . GLN B 1 13 ? 10.744 -1.073 37.137 1.00 40.62 81 GLN B C 1
ATOM 1335 O O . GLN B 1 13 ? 11.225 -1.898 37.860 1.00 39.50 81 GLN B O 1
ATOM 1341 N N . GLN B 1 14 ? 9.770 -0.271 37.494 1.00 43.35 82 GLN B N 1
ATOM 1342 C CA . GLN B 1 14 ? 9.010 -0.420 38.719 1.00 47.14 82 GLN B CA 1
ATOM 1343 C C . GLN B 1 14 ? 7.970 -1.525 38.507 1.00 46.66 82 GLN B C 1
ATOM 1344 O O . GLN B 1 14 ? 7.515 -1.773 37.383 1.00 46.67 82 GLN B O 1
ATOM 1350 N N . ASN B 1 15 ? 7.580 -2.153 39.592 1.00 51.91 83 ASN B N 1
ATOM 1351 C CA . ASN B 1 15 ? 6.598 -3.239 39.559 1.00 52.99 83 ASN B CA 1
ATOM 1352 C C . ASN B 1 15 ? 5.266 -2.601 39.771 1.00 53.84 83 ASN B C 1
ATOM 1353 O O . ASN B 1 15 ? 4.789 -2.468 40.895 1.00 56.41 83 ASN B O 1
ATOM 1358 N N . GLU B 1 16 ? 4.722 -2.156 38.642 1.00 53.45 84 GLU B N 1
ATOM 1359 C CA . GLU B 1 16 ? 3.416 -1.539 38.582 1.00 53.85 84 GLU B CA 1
ATOM 1360 C C . GLU B 1 16 ? 2.930 -1.728 37.164 1.00 50.96 84 GLU B C 1
ATOM 1361 O O . GLU B 1 16 ? 3.697 -2.019 36.245 1.00 47.70 84 GLU B O 1
ATOM 1367 N N . ARG B 1 17 ? 1.645 -1.507 36.957 1.00 52.62 85 ARG B N 1
ATOM 1368 C CA . ARG B 1 17 ? 1.099 -1.734 35.658 1.00 51.22 85 ARG B CA 1
ATOM 1369 C C . ARG B 1 17 ? 1.834 -0.759 34.670 1.00 50.53 85 ARG B C 1
ATOM 1370 O O . ARG B 1 17 ? 2.138 0.390 35.017 1.00 50.54 85 ARG B O 1
ATOM 1378 N N . MET B 1 18 ? 2.184 -1.272 33.497 1.00 48.03 86 MET B N 1
ATOM 1379 C CA . MET B 1 18 ? 2.934 -0.511 32.486 1.00 48.37 86 MET B CA 1
ATOM 1380 C C . MET B 1 18 ? 4.368 -0.122 32.925 1.00 45.64 86 MET B C 1
ATOM 1381 O O . MET B 1 18 ? 5.001 0.726 32.308 1.00 45.86 86 MET B O 1
ATOM 1386 N N . GLY B 1 19 ? 4.900 -0.757 33.949 1.00 43.96 87 GLY B N 1
ATOM 1387 C CA . GLY B 1 19 ? 6.196 -0.365 34.483 1.00 44.33 87 GLY B CA 1
ATOM 1388 C C . GLY B 1 19 ? 7.240 -0.424 33.392 1.00 41.31 87 GLY B C 1
ATOM 1389 O O . GLY B 1 19 ? 8.121 0.434 33.319 1.00 39.73 87 GLY B O 1
ATOM 1390 N N . CYS B 1 20 ? 7.129 -1.421 32.525 1.00 40.00 88 CYS B N 1
ATOM 1391 C CA . CYS B 1 20 ? 8.040 -1.559 31.400 1.00 38.35 88 CYS B CA 1
ATOM 1392 C C . CYS B 1 20 ? 7.921 -0.431 30.353 1.00 37.44 88 CYS B C 1
ATOM 1393 O O . CYS B 1 20 ? 8.940 -0.027 29.745 1.00 36.75 88 CYS B O 1
ATOM 1396 N N . TRP B 1 21 ? 6.697 0.063 30.095 1.00 36.18 89 TRP B N 1
ATOM 1397 C CA . TRP B 1 21 ? 6.509 1.244 29.232 1.00 36.43 89 TRP B CA 1
ATOM 1398 C C . TRP B 1 21 ? 7.393 2.430 29.697 1.00 35.24 89 TRP B C 1
ATOM 1399 O O . TRP B 1 21 ? 8.163 2.959 28.904 1.00 34.09 89 TRP B O 1
ATOM 1410 N N . TYR B 1 22 ? 7.300 2.799 30.964 1.00 37.42 90 TYR B N 1
ATOM 1411 C CA . TYR B 1 22 ? 8.063 3.971 31.488 1.00 38.96 90 TYR B CA 1
ATOM 1412 C C . TYR B 1 22 ? 9.581 3.744 31.413 1.00 38.76 90 TYR B C 1
ATOM 1413 O O . TYR B 1 22 ? 10.328 4.588 30.894 1.00 38.86 90 TYR B O 1
ATOM 1422 N N . ALA B 1 23 ? 10.047 2.589 31.862 1.00 36.15 91 ALA B N 1
ATOM 1423 C CA . ALA B 1 23 ? 11.486 2.293 31.766 1.00 35.41 91 ALA B CA 1
ATOM 1424 C C . ALA B 1 23 ? 11.968 2.330 30.311 1.00 32.83 91 ALA B C 1
ATOM 1425 O O . ALA B 1 23 ? 13.023 2.886 30.040 1.00 32.90 91 ALA B O 1
ATOM 1427 N N . CYS B 1 24 ? 11.209 1.744 29.379 1.00 31.90 92 CYS B N 1
ATOM 1428 C CA . CYS B 1 24 ? 11.636 1.678 27.956 1.00 31.75 92 CYS B CA 1
ATOM 1429 C C . CYS B 1 24 ? 11.697 3.067 27.274 1.00 33.09 92 CYS B C 1
ATOM 1430 O O . CYS B 1 24 ? 12.694 3.409 26.560 1.00 31.43 92 CYS B O 1
ATOM 1433 N N . THR B 1 25 ? 10.688 3.888 27.548 1.00 34.40 93 THR B N 1
ATOM 1434 C CA . THR B 1 25 ? 10.717 5.273 26.983 1.00 36.52 93 THR B CA 1
ATOM 1435 C C . THR B 1 25 ? 11.936 5.986 27.533 1.00 37.76 93 THR B C 1
ATOM 1436 O O . THR B 1 25 ? 12.682 6.636 26.774 1.00 40.49 93 THR B O 1
ATOM 1440 N N . ARG B 1 26 ? 12.227 5.780 28.815 1.00 39.55 94 ARG B N 1
ATOM 1441 C CA . ARG B 1 26 ? 13.425 6.343 29.395 1.00 41.37 94 ARG B CA 1
ATOM 1442 C C . ARG B 1 26 ? 14.692 5.908 28.753 1.00 39.90 94 ARG B C 1
ATOM 1443 O O . ARG B 1 26 ? 15.584 6.753 28.531 1.00 39.94 94 ARG B O 1
ATOM 1451 N N . MET B 1 27 ? 14.804 4.640 28.368 1.00 37.60 95 MET B N 1
ATOM 1452 C CA . MET B 1 27 ? 15.995 4.199 27.597 1.00 37.27 95 MET B CA 1
ATOM 1453 C C . MET B 1 27 ? 16.151 4.836 26.182 1.00 37.51 95 MET B C 1
ATOM 1454 O O . MET B 1 27 ? 17.271 4.972 25.662 1.00 36.45 95 MET B O 1
ATOM 1459 N N . LEU B 1 28 ? 15.023 5.207 25.583 1.00 37.93 96 LEU B N 1
ATOM 1460 C CA . LEU B 1 28 ? 14.976 5.961 24.326 1.00 40.24 96 LEU B CA 1
ATOM 1461 C C . LEU B 1 28 ? 15.259 7.467 24.536 1.00 42.04 96 LEU B C 1
ATOM 1462 O O . LEU B 1 28 ? 15.517 8.187 23.554 1.00 46.14 96 LEU B O 1
ATOM 1467 N N . GLY B 1 29 ? 15.145 7.918 25.787 1.00 42.99 97 GLY B N 1
ATOM 1468 C CA . GLY B 1 29 ? 15.517 9.266 26.268 1.00 44.82 97 GLY B CA 1
ATOM 1469 C C . GLY B 1 29 ? 14.350 10.213 26.597 1.00 46.85 97 GLY B C 1
ATOM 1470 O O . GLY B 1 29 ? 14.534 11.422 26.773 1.00 48.76 97 GLY B O 1
ATOM 1471 N N . HIS B 1 30 ? 13.153 9.677 26.743 1.00 46.18 98 HIS B N 1
ATOM 1472 C CA . HIS B 1 30 ? 11.936 10.474 26.933 1.00 47.55 98 HIS B CA 1
ATOM 1473 C C . HIS B 1 30 ? 11.522 10.428 28.389 1.00 49.41 98 HIS B C 1
ATOM 1474 O O . HIS B 1 30 ? 11.741 9.421 29.084 1.00 47.85 98 HIS B O 1
ATOM 1481 N N . SER B 1 31 ? 10.972 11.533 28.876 1.00 52.51 99 SER B N 1
ATOM 1482 C CA . SER B 1 31 ? 10.373 11.563 30.196 1.00 54.53 99 SER B CA 1
ATOM 1483 C C . SER B 1 31 ? 8.872 11.799 30.063 1.00 55.46 99 SER B C 1
ATOM 1484 O O . SER B 1 31 ? 8.407 12.908 29.872 1.00 57.46 99 SER B O 1
ATOM 1487 N N . ILE B 1 32 ? 8.114 10.721 30.158 1.00 54.28 100 ILE B N 1
ATOM 1488 C CA . ILE B 1 32 ? 6.713 10.717 29.767 1.00 55.76 100 ILE B CA 1
ATOM 1489 C C . ILE B 1 32 ? 5.879 10.311 30.946 1.00 58.26 100 ILE B C 1
ATOM 1490 O O . ILE B 1 32 ? 6.023 9.190 31.454 1.00 57.18 100 ILE B O 1
ATOM 1495 N N . SER B 1 33 ? 4.984 11.200 31.361 1.00 61.65 101 SER B N 1
ATOM 1496 C CA . SER B 1 33 ? 4.218 10.949 32.567 1.00 63.71 101 SER B CA 1
ATOM 1497 C C . SER B 1 33 ? 3.044 10.028 32.294 1.00 62.90 101 SER B C 1
ATOM 1498 O O . SER B 1 33 ? 2.527 9.442 33.237 1.00 65.89 101 SER B O 1
ATOM 1501 N N . SER B 1 34 ? 2.609 9.902 31.040 1.00 60.51 102 SER B N 1
ATOM 1502 C CA . SER B 1 34 ? 1.496 8.993 30.715 1.00 59.77 102 SER B CA 1
ATOM 1503 C C . SER B 1 34 ? 1.890 7.803 29.833 1.00 55.56 102 SER B C 1
ATOM 1504 O O . SER B 1 34 ? 2.995 7.756 29.253 1.00 55.23 102 SER B O 1
ATOM 1507 N N . GLY B 1 35 ? 0.965 6.847 29.756 1.00 51.99 103 GLY B N 1
ATOM 1508 C CA . GLY B 1 35 ? 1.144 5.636 28.959 1.00 49.70 103 GLY B CA 1
ATOM 1509 C C . GLY B 1 35 ? -0.181 4.984 28.632 1.00 48.17 103 GLY B C 1
ATOM 1510 O O . GLY B 1 35 ? -1.244 5.574 28.900 1.00 48.83 103 GLY B O 1
ATOM 1511 N N . PRO B 1 36 ? -0.140 3.771 28.046 1.00 46.56 104 PRO B N 1
ATOM 1512 C CA . PRO B 1 36 ? -1.365 3.012 27.721 1.00 46.76 104 PRO B CA 1
ATOM 1513 C C . PRO B 1 36 ? -2.301 2.847 28.928 1.00 49.27 104 PRO B C 1
ATOM 1514 O O . PRO B 1 36 ? -1.839 2.700 30.074 1.00 49.59 104 PRO B O 1
ATOM 1518 N N . ARG B 1 37 ? -3.593 2.866 28.651 1.00 50.05 105 ARG B N 1
ATOM 1519 C CA . ARG B 1 37 ? -4.628 2.956 29.676 1.00 55.20 105 ARG B CA 1
ATOM 1520 C C . ARG B 1 37 ? -4.901 1.600 30.344 1.00 53.48 105 ARG B C 1
ATOM 1521 O O . ARG B 1 37 ? -5.406 1.555 31.470 1.00 54.70 105 ARG B O 1
ATOM 1529 N N . LEU B 1 38 ? -4.569 0.508 29.649 1.00 49.72 106 LEU B N 1
ATOM 1530 C CA . LEU B 1 38 ? -4.837 -0.830 30.131 1.00 48.01 106 LEU B CA 1
ATOM 1531 C C . LEU B 1 38 ? -3.490 -1.594 30.196 1.00 46.40 106 LEU B C 1
ATOM 1532 O O . LEU B 1 38 ? -2.448 -0.981 30.477 1.00 46.31 106 LEU B O 1
ATOM 1537 N N . GLY B 1 39 ? -3.490 -2.894 29.908 1.00 44.61 107 GLY B N 1
ATOM 1538 C CA . GLY B 1 39 ? -2.287 -3.724 29.985 1.00 41.80 107 GLY B CA 1
ATOM 1539 C C . GLY B 1 39 ? -1.636 -3.921 28.634 1.00 40.66 107 GLY B C 1
ATOM 1540 O O . GLY B 1 39 ? -2.062 -3.341 27.609 1.00 37.16 107 GLY B O 1
ATOM 1541 N N . LEU B 1 40 ? -0.577 -4.709 28.642 1.00 36.89 108 LEU B N 1
ATOM 1542 C CA . LEU B 1 40 ? 0.169 -4.988 27.454 1.00 35.49 108 LEU B CA 1
ATOM 1543 C C . LEU B 1 40 ? -0.600 -5.845 26.490 1.00 36.46 108 LEU B C 1
ATOM 1544 O O . LEU B 1 40 ? -0.513 -5.588 25.290 1.00 35.15 108 LEU B O 1
ATOM 1549 N N . PRO B 1 41 ? -1.356 -6.860 26.999 1.00 37.29 109 PRO B N 1
ATOM 1550 C CA . PRO B 1 41 ? -2.194 -7.681 26.114 1.00 39.62 109 PRO B CA 1
ATOM 1551 C C . PRO B 1 41 ? -3.135 -6.811 25.260 1.00 40.18 109 PRO B C 1
ATOM 1552 O O . PRO B 1 41 ? -3.227 -6.996 24.045 1.00 41.71 109 PRO B O 1
ATOM 1556 N N . GLU B 1 42 ? -3.785 -5.865 25.922 1.00 40.75 110 GLU B N 1
ATOM 1557 C CA . GLU B 1 42 ? -4.646 -4.894 25.236 1.00 42.02 110 GLU B CA 1
ATOM 1558 C C . GLU B 1 42 ? -3.851 -4.062 24.190 1.00 40.18 110 GLU B C 1
ATOM 1559 O O . GLU B 1 42 ? -4.294 -3.894 23.058 1.00 40.18 110 GLU B O 1
ATOM 1565 N N . LEU B 1 43 ? -2.674 -3.590 24.580 1.00 39.41 111 LEU B N 1
ATOM 1566 C CA . LEU B 1 43 ? -1.843 -2.698 23.782 1.00 39.38 111 LEU B CA 1
ATOM 1567 C C . LEU B 1 43 ? -1.287 -3.354 22.573 1.00 39.13 111 LEU B C 1
ATOM 1568 O O . LEU B 1 43 ? -1.204 -2.703 21.494 1.00 37.48 111 LEU B O 1
ATOM 1573 N N . TYR B 1 44 ? -0.836 -4.598 22.758 1.00 35.69 112 TYR B N 1
ATOM 1574 C CA . TYR B 1 44 ? -0.145 -5.342 21.724 1.00 36.07 112 TYR B CA 1
ATOM 1575 C C . TYR B 1 44 ? -0.938 -6.480 21.045 1.00 38.66 112 TYR B C 1
ATOM 1576 O O . TYR B 1 44 ? -0.450 -7.042 20.040 1.00 39.09 112 TYR B O 1
ATOM 1585 N N . ASP B 1 45 ? -2.145 -6.791 21.511 1.00 38.87 113 ASP B N 1
ATOM 1586 C CA . ASP B 1 45 ? -2.858 -7.936 20.974 1.00 43.10 113 ASP B CA 1
ATOM 1587 C C . ASP B 1 45 ? -4.384 -7.823 21.111 1.00 43.87 113 ASP B C 1
ATOM 1588 O O . ASP B 1 45 ? -5.067 -8.814 21.311 1.00 45.37 113 ASP B O 1
ATOM 1593 N N . SER B 1 46 ? -4.946 -6.630 21.033 1.00 44.97 114 SER B N 1
ATOM 1594 C CA . SER B 1 46 ? -6.432 -6.498 21.025 1.00 48.44 114 SER B CA 1
ATOM 1595 C C . SER B 1 46 ? -7.032 -6.633 19.619 1.00 47.44 114 SER B C 1
ATOM 1596 O O . SER B 1 46 ? -6.303 -6.754 18.651 1.00 46.91 114 SER B O 1
ATOM 1599 N N . SER B 1 47 ? -8.362 -6.567 19.556 1.00 50.38 115 SER B N 1
ATOM 1600 C CA . SER B 1 47 ? -9.217 -6.821 18.353 1.00 50.99 115 SER B CA 1
ATOM 1601 C C . SER B 1 47 ? -10.460 -6.015 18.443 1.00 50.88 115 SER B C 1
ATOM 1602 O O . SER B 1 47 ? -10.818 -5.579 19.540 1.00 51.94 115 SER B O 1
ATOM 1605 N N . GLY B 1 48 ? -11.181 -5.930 17.315 1.00 50.53 116 GLY B N 1
ATOM 1606 C CA . GLY B 1 48 ? -12.432 -5.228 17.227 1.00 51.24 116 GLY B CA 1
ATOM 1607 C C . GLY B 1 48 ? -12.406 -3.844 17.868 1.00 50.06 116 GLY B C 1
ATOM 1608 O O . GLY B 1 48 ? -11.395 -3.133 17.789 1.00 46.77 116 GLY B O 1
ATOM 1609 N N . PRO B 1 49 ? -13.523 -3.444 18.514 1.00 51.78 117 PRO B N 1
ATOM 1610 C CA . PRO B 1 49 ? -13.566 -2.084 19.082 1.00 51.75 117 PRO B CA 1
ATOM 1611 C C . PRO B 1 49 ? -12.495 -1.780 20.139 1.00 49.16 117 PRO B C 1
ATOM 1612 O O . PRO B 1 49 ? -12.027 -0.635 20.262 1.00 46.32 117 PRO B O 1
ATOM 1616 N N . GLN B 1 50 ? -12.053 -2.797 20.873 1.00 47.77 118 GLN B N 1
ATOM 1617 C CA . GLN B 1 50 ? -10.954 -2.569 21.781 1.00 45.87 118 GLN B CA 1
ATOM 1618 C C . GLN B 1 50 ? -9.637 -2.284 21.114 1.00 42.20 118 GLN B C 1
ATOM 1619 O O . GLN B 1 50 ? -8.874 -1.423 21.577 1.00 41.92 118 GLN B O 1
ATOM 1625 N N . GLY B 1 51 ? -9.327 -3.043 20.072 1.00 39.69 119 GLY B N 1
ATOM 1626 C CA . GLY B 1 51 ? -8.165 -2.797 19.260 1.00 38.47 119 GLY B CA 1
ATOM 1627 C C . GLY B 1 51 ? -8.110 -1.353 18.733 1.00 37.93 119 GLY B C 1
ATOM 1628 O O . GLY B 1 51 ? -7.056 -0.721 18.800 1.00 36.16 119 GLY B O 1
ATOM 1629 N N . LEU B 1 52 ? -9.251 -0.862 18.252 1.00 40.35 120 LEU B N 1
ATOM 1630 C CA . LEU B 1 52 ? -9.367 0.500 17.650 1.00 41.00 120 LEU B CA 1
ATOM 1631 C C . LEU B 1 52 ? -9.121 1.581 18.694 1.00 41.68 120 LEU B C 1
ATOM 1632 O O . LEU B 1 52 ? -8.394 2.520 18.432 1.00 39.51 120 LEU B O 1
ATOM 1637 N N . GLN B 1 53 ? -9.689 1.421 19.892 1.00 43.63 121 GLN B N 1
ATOM 1638 C CA . GLN B 1 53 ? -9.430 2.370 20.979 1.00 45.50 121 GLN B CA 1
ATOM 1639 C C . GLN B 1 53 ? -7.968 2.410 21.434 1.00 42.92 121 GLN B C 1
ATOM 1640 O O . GLN B 1 53 ? -7.391 3.512 21.612 1.00 41.56 121 GLN B O 1
ATOM 1646 N N . GLN B 1 54 ? -7.360 1.231 21.617 1.00 40.60 122 GLN B N 1
ATOM 1647 C CA . GLN B 1 54 ? -5.990 1.166 22.049 1.00 39.58 122 GLN B CA 1
ATOM 1648 C C . GLN B 1 54 ? -5.103 1.815 21.016 1.00 37.82 122 GLN B C 1
ATOM 1649 O O . GLN B 1 54 ? -4.129 2.497 21.369 1.00 36.62 122 GLN B O 1
ATOM 1655 N N . ARG B 1 55 ? -5.470 1.634 19.742 1.00 36.38 123 ARG B N 1
ATOM 1656 C CA . ARG B 1 55 ? -4.688 2.220 18.650 1.00 35.64 123 ARG B CA 1
ATOM 1657 C C . ARG B 1 55 ? -4.753 3.748 18.726 1.00 36.37 123 ARG B C 1
ATOM 1658 O O . ARG B 1 55 ? -3.719 4.425 18.560 1.00 35.81 123 ARG B O 1
ATOM 1666 N N . GLU B 1 56 ? -5.928 4.271 19.016 1.00 37.64 124 GLU B N 1
ATOM 1667 C CA . GLU B 1 56 ? -6.086 5.760 19.110 1.00 39.89 124 GLU B CA 1
ATOM 1668 C C . GLU B 1 56 ? -5.237 6.321 20.284 1.00 41.35 124 GLU B C 1
ATOM 1669 O O . GLU B 1 56 ? -4.603 7.368 20.164 1.00 41.47 124 GLU B O 1
ATOM 1675 N N . ASP B 1 57 ? -5.135 5.574 21.380 1.00 42.08 125 ASP B N 1
ATOM 1676 C CA . ASP B 1 57 ? -4.399 6.038 22.591 1.00 43.71 125 ASP B CA 1
ATOM 1677 C C . ASP B 1 57 ? -2.943 6.063 22.335 1.00 43.12 125 ASP B C 1
ATOM 1678 O O . ASP B 1 57 ? -2.237 6.973 22.757 1.00 43.62 125 ASP B O 1
ATOM 1683 N N . VAL B 1 58 ? -2.501 5.068 21.587 1.00 42.27 126 VAL B N 1
ATOM 1684 C CA . VAL B 1 58 ? -1.094 4.958 21.224 1.00 43.55 126 VAL B CA 1
ATOM 1685 C C . VAL B 1 58 ? -0.680 6.056 20.270 1.00 42.44 126 VAL B C 1
ATOM 1686 O O . VAL B 1 58 ? 0.369 6.683 20.463 1.00 42.26 126 VAL B O 1
ATOM 1690 N N . LEU B 1 59 ? -1.499 6.295 19.240 1.00 42.93 127 LEU B N 1
ATOM 1691 C CA . LEU B 1 59 ? -1.191 7.374 18.284 1.00 43.85 127 LEU B CA 1
ATOM 1692 C C . LEU B 1 59 ? -1.123 8.681 19.038 1.00 44.55 127 LEU B C 1
ATOM 1693 O O . LEU B 1 59 ? -0.270 9.499 18.757 1.00 46.93 127 LEU B O 1
ATOM 1698 N N . ARG B 1 60 ? -2.031 8.868 19.994 1.00 45.51 128 ARG B N 1
ATOM 1699 C CA . ARG B 1 60 ? -2.038 10.054 20.843 1.00 47.72 128 ARG B CA 1
ATOM 1700 C C . ARG B 1 60 ? -0.661 10.245 21.481 1.00 47.03 128 ARG B C 1
ATOM 1701 O O . ARG B 1 60 ? 0.025 11.224 21.219 1.00 46.33 128 ARG B O 1
ATOM 1709 N N . LEU B 1 61 ? -0.212 9.253 22.232 1.00 45.50 129 LEU B N 1
ATOM 1710 C CA . LEU B 1 61 ? 1.070 9.345 22.889 1.00 46.39 129 LEU B CA 1
ATOM 1711 C C . LEU B 1 61 ? 2.233 9.502 21.920 1.00 45.74 129 LEU B C 1
ATOM 1712 O O . LEU B 1 61 ? 3.193 10.269 22.195 1.00 47.09 129 LEU B O 1
ATOM 1717 N N . MET B 1 62 ? 2.185 8.774 20.813 1.00 43.98 130 MET B N 1
ATOM 1718 C CA . MET B 1 62 ? 3.240 8.877 19.821 1.00 45.99 130 MET B CA 1
ATOM 1719 C C . MET B 1 62 ? 3.339 10.337 19.369 1.00 50.31 130 MET B C 1
ATOM 1720 O O . MET B 1 62 ? 4.403 10.956 19.414 1.00 50.53 130 MET B O 1
ATOM 1725 N N . ARG B 1 63 ? 2.216 10.925 19.020 1.00 53.62 131 ARG B N 1
ATOM 1726 C CA . ARG B 1 63 ? 2.256 12.334 18.559 1.00 57.75 131 ARG B CA 1
ATOM 1727 C C . ARG B 1 63 ? 2.800 13.308 19.565 1.00 58.00 131 ARG B C 1
ATOM 1728 O O . ARG B 1 63 ? 3.665 14.114 19.241 1.00 59.23 131 ARG B O 1
ATOM 1736 N N . ASN B 1 64 ? 2.233 13.222 20.761 1.00 56.75 132 ASN B N 1
ATOM 1737 C CA . ASN B 1 64 ? 2.546 14.075 21.884 1.00 58.37 132 ASN B CA 1
ATOM 1738 C C . ASN B 1 64 ? 3.966 13.917 22.419 1.00 56.83 132 ASN B C 1
ATOM 1739 O O . ASN B 1 64 ? 4.548 14.887 22.886 1.00 59.36 132 ASN B O 1
ATOM 1744 N N . GLU B 1 65 ? 4.512 12.711 22.375 1.00 52.88 133 GLU B N 1
ATOM 1745 C CA . GLU B 1 65 ? 5.833 12.443 22.981 1.00 52.36 133 GLU B CA 1
ATOM 1746 C C . GLU B 1 65 ? 6.958 12.189 21.980 1.00 50.21 133 GLU B C 1
ATOM 1747 O O . GLU B 1 65 ? 8.052 11.803 22.386 1.00 50.41 133 GLU B O 1
ATOM 1753 N N . ASN B 1 66 ? 6.712 12.458 20.699 1.00 50.06 134 ASN B N 1
ATOM 1754 C CA . ASN B 1 66 ? 7.724 12.401 19.637 1.00 50.56 134 ASN B CA 1
ATOM 1755 C C . ASN B 1 66 ? 8.365 11.016 19.474 1.00 47.11 134 ASN B C 1
ATOM 1756 O O . ASN B 1 66 ? 9.601 10.888 19.447 1.00 45.16 134 ASN B O 1
ATOM 1761 N N . LEU B 1 67 ? 7.467 10.022 19.321 1.00 46.05 135 LEU B N 1
ATOM 1762 C CA . LEU B 1 67 ? 7.782 8.639 18.992 1.00 44.38 135 LEU B CA 1
ATOM 1763 C C . LEU B 1 67 ? 7.163 8.314 17.647 1.00 43.78 135 LEU B C 1
ATOM 1764 O O . LEU B 1 67 ? 6.074 8.813 17.318 1.00 43.16 135 LEU B O 1
ATOM 1769 N N . ALA B 1 68 ? 7.832 7.440 16.895 1.00 41.83 136 ALA B N 1
ATOM 1770 C CA . ALA B 1 68 ? 7.331 6.981 15.604 1.00 42.44 136 ALA B CA 1
ATOM 1771 C C . ALA B 1 68 ? 7.451 5.460 15.541 1.00 39.52 136 ALA B C 1
ATOM 1772 O O . ALA B 1 68 ? 8.249 4.875 16.289 1.00 38.70 136 ALA B O 1
ATOM 1774 N N . GLU B 1 69 ? 6.657 4.825 14.679 1.00 38.82 137 GLU B N 1
ATOM 1775 C CA . GLU B 1 69 ? 6.702 3.370 14.502 1.00 37.19 137 GLU B CA 1
ATOM 1776 C C . GLU B 1 69 ? 7.446 2.894 13.273 1.00 37.98 137 GLU B C 1
ATOM 1777 O O . GLU B 1 69 ? 7.403 3.514 12.220 1.00 39.94 137 GLU B O 1
ATOM 1783 N N . VAL B 1 70 ? 8.118 1.768 13.398 1.00 38.13 138 VAL B N 1
ATOM 1784 C CA . VAL B 1 70 ? 8.761 1.064 12.261 1.00 39.44 138 VAL B CA 1
ATOM 1785 C C . VAL B 1 70 ? 7.695 0.428 11.355 1.00 41.79 138 VAL B C 1
ATOM 1786 O O . VAL B 1 70 ? 6.811 -0.284 11.837 1.00 39.73 138 VAL B O 1
ATOM 1790 N N . SER B 1 71 ? 7.759 0.726 10.053 1.00 42.61 139 SER B N 1
ATOM 1791 C CA . SER B 1 71 ? 6.991 -0.018 9.059 1.00 44.78 139 SER B CA 1
ATOM 1792 C C . SER B 1 71 ? 7.359 -1.472 9.089 1.00 46.19 139 SER B C 1
ATOM 1793 O O . SER B 1 71 ? 8.532 -1.794 9.008 1.00 49.74 139 SER B O 1
ATOM 1796 N N . LEU B 1 72 ? 6.359 -2.344 9.252 1.00 45.63 140 LEU B N 1
ATOM 1797 C CA . LEU B 1 72 ? 6.595 -3.766 9.485 1.00 45.27 140 LEU B CA 1
ATOM 1798 C C . LEU B 1 72 ? 6.477 -4.561 8.173 1.00 47.54 140 LEU B C 1
ATOM 1799 O O . LEU B 1 72 ? 5.476 -4.480 7.499 1.00 47.22 140 LEU B O 1
ATOM 1804 N N . PRO B 1 73 ? 7.483 -5.375 7.844 1.00 48.07 141 PRO B N 1
ATOM 1805 C CA . PRO B 1 73 ? 7.404 -6.223 6.650 1.00 50.82 141 PRO B CA 1
ATOM 1806 C C . PRO B 1 73 ? 6.207 -7.196 6.702 1.00 51.62 141 PRO B C 1
ATOM 1807 O O . PRO B 1 73 ? 5.862 -7.736 7.781 1.00 48.44 141 PRO B O 1
ATOM 1811 N N . GLU B 1 74 ? 5.576 -7.392 5.549 1.00 54.18 142 GLU B N 1
ATOM 1812 C CA . GLU B 1 74 ? 4.408 -8.241 5.456 1.00 56.06 142 GLU B CA 1
ATOM 1813 C C . GLU B 1 74 ? 4.769 -9.698 5.707 1.00 55.88 142 GLU B C 1
ATOM 1814 O O . GLU B 1 74 ? 3.922 -10.456 6.175 1.00 57.82 142 GLU B O 1
ATOM 1820 N N . SER B 1 75 ? 6.015 -10.081 5.406 1.00 55.22 143 SER B N 1
ATOM 1821 C CA . SER B 1 75 ? 6.600 -11.420 5.771 1.00 55.22 143 SER B CA 1
ATOM 1822 C C . SER B 1 75 ? 6.560 -11.846 7.246 1.00 51.27 143 SER B C 1
ATOM 1823 O O . SER B 1 75 ? 6.709 -13.021 7.530 1.00 51.48 143 SER B O 1
ATOM 1826 N N . ARG B 1 76 ? 6.403 -10.903 8.169 1.00 49.53 144 ARG B N 1
ATOM 1827 C CA . ARG B 1 76 ? 6.524 -11.159 9.623 1.00 46.69 144 ARG B CA 1
ATOM 1828 C C . ARG B 1 76 ? 7.921 -11.641 9.987 1.00 45.96 144 ARG B C 1
ATOM 1829 O O . ARG B 1 76 ? 8.130 -12.431 10.936 1.00 45.07 144 ARG B O 1
ATOM 1837 N N . GLN B 1 77 ? 8.885 -11.090 9.266 1.00 46.23 145 GLN B N 1
ATOM 1838 C CA . GLN B 1 77 ? 10.259 -11.547 9.375 1.00 48.03 145 GLN B CA 1
ATOM 1839 C C . GLN B 1 77 ? 11.269 -10.485 8.990 1.00 46.82 145 GLN B C 1
ATOM 1840 O O . GLN B 1 77 ? 11.346 -10.120 7.839 1.00 46.96 145 GLN B O 1
ATOM 1846 N N . PHE B 1 78 ? 12.080 -10.035 9.944 1.00 43.81 146 PHE B N 1
ATOM 1847 C CA . PHE B 1 78 ? 13.257 -9.227 9.651 1.00 44.54 146 PHE B CA 1
ATOM 1848 C C . PHE B 1 78 ? 14.507 -10.090 9.423 1.00 45.38 146 PHE B C 1
ATOM 1849 O O . PHE B 1 78 ? 14.708 -11.084 10.113 1.00 43.52 146 PHE B O 1
ATOM 1857 N N . SER B 1 79 ? 15.345 -9.710 8.453 1.00 47.54 147 SER B N 1
ATOM 1858 C CA . SER B 1 79 ? 16.737 -10.171 8.442 1.00 48.63 147 SER B CA 1
ATOM 1859 C C . SER B 1 79 ? 17.589 -9.356 9.438 1.00 48.23 147 SER B C 1
ATOM 1860 O O . SER B 1 79 ? 17.234 -8.218 9.799 1.00 46.27 147 SER B O 1
ATOM 1863 N N . ALA B 1 80 ? 18.725 -9.946 9.833 1.00 48.65 148 ALA B N 1
ATOM 1864 C CA . ALA B 1 80 ? 19.737 -9.271 10.681 1.00 48.42 148 ALA B CA 1
ATOM 1865 C C . ALA B 1 80 ? 20.122 -7.896 10.127 1.00 48.97 148 ALA B C 1
ATOM 1866 O O . ALA B 1 80 ? 20.093 -6.902 10.860 1.00 47.83 148 ALA B O 1
ATOM 1868 N N . ASN B 1 81 ? 20.470 -7.856 8.842 1.00 51.87 149 ASN B N 1
ATOM 1869 C CA . ASN B 1 81 ? 20.833 -6.593 8.160 1.00 54.30 149 ASN B CA 1
ATOM 1870 C C . ASN B 1 81 ? 19.697 -5.542 8.141 1.00 52.55 149 ASN B C 1
ATOM 1871 O O . ASN B 1 81 ? 19.944 -4.339 8.408 1.00 52.22 149 ASN B O 1
ATOM 1876 N N . GLU B 1 82 ? 18.463 -5.971 7.845 1.00 50.39 150 GLU B N 1
ATOM 1877 C CA . GLU B 1 82 ? 17.308 -5.072 7.950 1.00 48.94 150 GLU B CA 1
ATOM 1878 C C . GLU B 1 82 ? 17.198 -4.423 9.314 1.00 45.80 150 GLU B C 1
ATOM 1879 O O . GLU B 1 82 ? 16.998 -3.206 9.403 1.00 44.65 150 GLU B O 1
ATOM 1885 N N . LEU B 1 83 ? 17.276 -5.242 10.363 1.00 42.42 151 LEU B N 1
ATOM 1886 C CA . LEU B 1 83 ? 17.175 -4.708 11.729 1.00 42.16 151 LEU B CA 1
ATOM 1887 C C . LEU B 1 83 ? 18.347 -3.831 12.072 1.00 41.15 151 LEU B C 1
ATOM 1888 O O . LEU B 1 83 ? 18.183 -2.731 12.621 1.00 40.70 151 LEU B O 1
ATOM 1893 N N . GLY B 1 84 ? 19.518 -4.310 11.704 1.00 42.59 152 GLY B N 1
ATOM 1894 C CA . GLY B 1 84 ? 20.723 -3.539 11.931 1.00 44.82 152 GLY B CA 1
ATOM 1895 C C . GLY B 1 84 ? 20.587 -2.202 11.238 1.00 46.31 152 GLY B C 1
ATOM 1896 O O . GLY B 1 84 ? 20.901 -1.151 11.806 1.00 48.84 152 GLY B O 1
ATOM 1897 N N . ASN B 1 85 ? 20.142 -2.226 9.994 1.00 47.61 153 ASN B N 1
ATOM 1898 C CA . ASN B 1 85 ? 19.978 -0.980 9.266 1.00 48.43 153 ASN B CA 1
ATOM 1899 C C . ASN B 1 85 ? 18.992 -0.048 9.961 1.00 46.18 153 ASN B C 1
ATOM 1900 O O . ASN B 1 85 ? 19.283 1.128 10.079 1.00 45.05 153 ASN B O 1
ATOM 1905 N N . LEU B 1 86 ? 17.877 -0.579 10.499 1.00 42.96 154 LEU B N 1
ATOM 1906 C CA . LEU B 1 86 ? 16.908 0.271 11.180 1.00 41.62 154 LEU B CA 1
ATOM 1907 C C . LEU B 1 86 ? 17.469 0.903 12.441 1.00 40.90 154 LEU B C 1
ATOM 1908 O O . LEU B 1 86 ? 17.212 2.090 12.703 1.00 41.07 154 LEU B O 1
ATOM 1913 N N . LEU B 1 87 ? 18.119 0.060 13.269 1.00 38.90 155 LEU B N 1
ATOM 1914 C CA . LEU B 1 87 ? 18.794 0.557 14.457 1.00 39.77 155 LEU B CA 1
ATOM 1915 C C . LEU B 1 87 ? 19.811 1.680 14.212 1.00 41.62 155 LEU B C 1
ATOM 1916 O O . LEU B 1 87 ? 19.746 2.730 14.841 1.00 40.87 155 LEU B O 1
ATOM 1921 N N . CYS B 1 88 ? 20.671 1.492 13.219 1.00 43.68 156 CYS B N 1
ATOM 1922 C CA . CYS B 1 88 ? 21.672 2.514 12.891 1.00 45.83 156 CYS B CA 1
ATOM 1923 C C . CYS B 1 88 ? 20.999 3.812 12.392 1.00 47.73 156 CYS B C 1
ATOM 1924 O O . CYS B 1 88 ? 21.523 4.918 12.669 1.00 48.29 156 CYS B O 1
ATOM 1927 N N . ARG B 1 89 ? 19.835 3.702 11.706 1.00 47.39 157 ARG B N 1
ATOM 1928 C CA . ARG B 1 89 ? 19.054 4.922 11.287 1.00 50.75 157 ARG B CA 1
ATOM 1929 C C . ARG B 1 89 ? 18.350 5.617 12.453 1.00 47.48 157 ARG B C 1
ATOM 1930 O O . ARG B 1 89 ? 18.379 6.846 12.584 1.00 46.16 157 ARG B O 1
ATOM 1938 N N . HIS B 1 90 ? 17.647 4.792 13.233 1.00 44.43 158 HIS B N 1
ATOM 1939 C CA . HIS B 1 90 ? 16.649 5.231 14.198 1.00 43.16 158 HIS B CA 1
ATOM 1940 C C . HIS B 1 90 ? 17.059 5.226 15.649 1.00 40.95 158 HIS B C 1
ATOM 1941 O O . HIS B 1 90 ? 16.404 5.878 16.458 1.00 39.33 158 HIS B O 1
ATOM 1948 N N . GLY B 1 91 ? 18.180 4.586 15.956 1.00 40.43 159 GLY B N 1
ATOM 1949 C CA . GLY B 1 91 ? 18.616 4.470 17.338 1.00 39.28 159 GLY B CA 1
ATOM 1950 C C . GLY B 1 91 ? 17.831 3.392 18.040 1.00 36.12 159 GLY B C 1
ATOM 1951 O O . GLY B 1 91 ? 17.277 2.530 17.366 1.00 33.28 159 GLY B O 1
ATOM 1952 N N . PRO B 1 92 ? 17.824 3.402 19.396 1.00 36.54 160 PRO B N 1
ATOM 1953 C CA . PRO B 1 92 ? 17.126 2.305 20.103 1.00 33.60 160 PRO B CA 1
ATOM 1954 C C . PRO B 1 92 ? 15.609 2.187 19.789 1.00 32.87 160 PRO B C 1
ATOM 1955 O O . PRO B 1 92 ? 14.858 3.215 19.637 1.00 32.61 160 PRO B O 1
ATOM 1959 N N . ILE B 1 93 ? 15.136 0.957 19.744 1.00 31.93 161 ILE B N 1
ATOM 1960 C CA . ILE B 1 93 ? 13.754 0.716 19.325 1.00 31.20 161 ILE B CA 1
ATOM 1961 C C . ILE B 1 93 ? 13.052 -0.101 20.445 1.00 30.75 161 ILE B C 1
ATOM 1962 O O . ILE B 1 93 ? 13.499 -1.198 20.749 1.00 26.99 161 ILE B O 1
ATOM 1967 N N . MET B 1 94 ? 11.975 0.452 20.998 1.00 31.25 162 MET B N 1
ATOM 1968 C CA . MET B 1 94 ? 11.113 -0.262 21.990 1.00 32.35 162 MET B CA 1
ATOM 1969 C C . MET B 1 94 ? 10.185 -1.225 21.256 1.00 31.17 162 MET B C 1
ATOM 1970 O O . MET B 1 94 ? 9.466 -0.793 20.356 1.00 31.40 162 MET B O 1
ATOM 1975 N N . PHE B 1 95 ? 10.148 -2.475 21.664 1.00 28.67 163 PHE B N 1
ATOM 1976 C CA . PHE B 1 95 ? 9.331 -3.493 21.003 1.00 27.99 163 PHE B CA 1
ATOM 1977 C C . PHE B 1 95 ? 8.505 -4.244 22.020 1.00 26.77 163 PHE B C 1
ATOM 1978 O O . PHE B 1 95 ? 8.939 -4.387 23.156 1.00 24.73 163 PHE B O 1
ATOM 1986 N N . GLY B 1 96 ? 7.322 -4.676 21.587 1.00 25.03 164 GLY B N 1
ATOM 1987 C CA . GLY B 1 96 ? 6.387 -5.516 22.341 1.00 24.74 164 GLY B CA 1
ATOM 1988 C C . GLY B 1 96 ? 6.585 -6.924 21.858 1.00 24.82 164 GLY B C 1
ATOM 1989 O O . GLY B 1 96 ? 6.676 -7.201 20.685 1.00 24.53 164 GLY B O 1
ATOM 1990 N N . TRP B 1 97 ? 6.660 -7.854 22.785 1.00 24.12 165 TRP B N 1
ATOM 1991 C CA . TRP B 1 97 ? 6.806 -9.239 22.418 1.00 25.26 165 TRP B CA 1
ATOM 1992 C C . TRP B 1 97 ? 6.156 -10.161 23.421 1.00 25.00 165 TRP B C 1
ATOM 1993 O O . TRP B 1 97 ? 5.944 -9.763 24.532 1.00 25.06 165 TRP B O 1
ATOM 2004 N N . GLN B 1 98 ? 5.83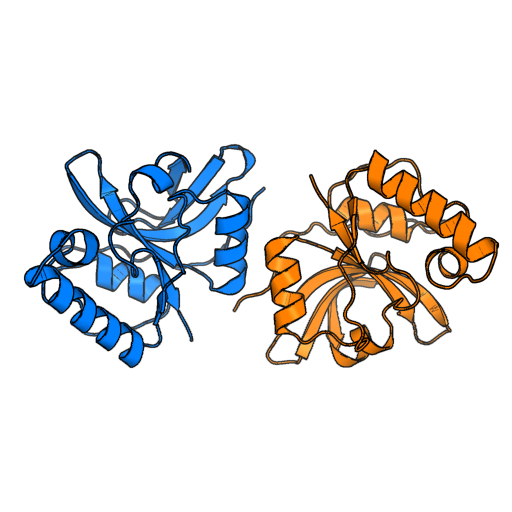3 -11.366 22.978 1.00 26.00 166 GLN B N 1
ATOM 2005 C CA . GLN B 1 98 ? 5.137 -12.307 23.778 1.00 28.06 166 GLN B CA 1
ATOM 2006 C C . GLN B 1 98 ? 6.138 -13.333 24.274 1.00 26.86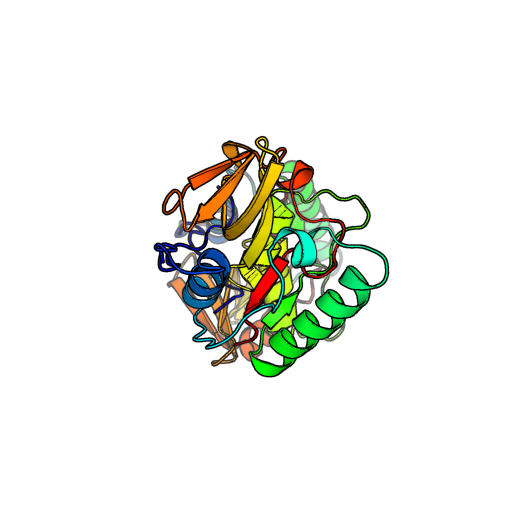 166 GLN B C 1
ATOM 2007 O O . GLN B 1 98 ? 6.760 -13.986 23.472 1.00 25.79 166 GLN B O 1
ATOM 2013 N N . THR B 1 99 ? 6.206 -13.497 25.577 1.00 26.83 167 THR B N 1
ATOM 2014 C CA . THR B 1 99 ? 7.126 -14.436 26.192 1.00 29.10 167 THR B CA 1
ATOM 2015 C C . THR B 1 99 ? 6.545 -15.837 26.243 1.00 31.35 167 THR B C 1
ATOM 2016 O O . THR B 1 99 ? 5.381 -16.026 25.955 1.00 30.29 167 THR B O 1
ATOM 2020 N N . PRO B 1 100 ? 7.350 -16.839 26.660 1.00 34.45 168 PRO B N 1
ATOM 2021 C CA . PRO B 1 100 ? 6.822 -18.197 26.753 1.00 37.50 168 PRO B CA 1
ATOM 2022 C C . PRO B 1 100 ? 5.721 -18.514 27.784 1.00 41.84 168 PRO B C 1
ATOM 2023 O O . PRO B 1 100 ? 5.231 -19.589 27.734 1.00 48.57 168 PRO B O 1
ATOM 2027 N N . ALA B 1 101 ? 5.242 -17.613 28.639 1.00 43.52 169 ALA B N 1
ATOM 2028 C CA . ALA B 1 101 ? 3.972 -17.896 29.388 1.00 43.56 169 ALA B CA 1
ATOM 2029 C C . ALA B 1 101 ? 2.785 -17.234 28.750 1.00 45.07 169 ALA B C 1
ATOM 2030 O O . ALA B 1 101 ? 1.657 -17.331 29.248 1.00 47.63 169 ALA B O 1
ATOM 2032 N N . GLY B 1 102 ? 2.983 -16.585 27.630 1.00 39.94 170 GLY B N 1
ATOM 2033 C CA . GLY B 1 102 ? 1.886 -15.885 27.029 1.00 39.64 170 GLY B CA 1
ATOM 2034 C C . GLY B 1 102 ? 1.773 -14.485 27.547 1.00 36.19 170 GLY B C 1
ATOM 2035 O O . GLY B 1 102 ? 0.966 -13.750 27.006 1.00 40.95 170 GLY B O 1
ATOM 2036 N N . SER B 1 103 ? 2.645 -14.053 28.471 1.00 35.33 171 SER B N 1
ATOM 2037 C CA . SER B 1 103 ? 2.608 -12.681 28.929 1.00 33.62 171 SER B CA 1
ATOM 2038 C C . SER B 1 103 ? 3.347 -11.827 27.877 1.00 30.99 171 SER B C 1
ATOM 2039 O O . SER B 1 103 ? 4.295 -12.276 27.295 1.00 29.77 171 SER B O 1
ATOM 2042 N N . TRP B 1 104 ? 2.873 -10.626 27.654 1.00 29.04 172 TRP B N 1
ATOM 2043 C CA . TRP B 1 104 ? 3.520 -9.669 26.778 1.00 28.79 172 TRP B CA 1
ATOM 2044 C C . TRP B 1 104 ? 4.498 -8.847 27.596 1.00 27.84 172 TRP B C 1
ATOM 2045 O O . TRP B 1 104 ? 4.302 -8.588 28.762 1.00 28.90 172 TRP B O 1
ATOM 2056 N N . HIS B 1 105 ? 5.532 -8.373 26.955 1.00 27.50 173 HIS B N 1
ATOM 2057 C CA . HIS B 1 105 ? 6.533 -7.568 27.644 1.00 28.08 173 HIS B CA 1
ATOM 2058 C C . HIS B 1 105 ? 7.091 -6.533 26.652 1.00 26.62 173 HIS B C 1
ATOM 2059 O O . HIS B 1 105 ? 6.988 -6.720 25.456 1.00 24.63 173 HIS B O 1
ATOM 2066 N N . MET B 1 106 ? 7.718 -5.498 27.168 1.00 27.54 174 MET B N 1
ATOM 2067 C CA . MET B 1 106 ? 8.433 -4.515 26.326 1.00 28.17 174 MET B CA 1
ATOM 2068 C C . MET B 1 106 ? 9.950 -4.529 26.634 1.00 27.56 174 MET B C 1
ATOM 2069 O O . MET B 1 106 ? 10.366 -4.803 27.718 1.00 29.80 174 MET B O 1
ATOM 2074 N N . SER B 1 107 ? 10.742 -4.333 25.620 1.00 25.91 175 SER B N 1
ATOM 2075 C CA . SER B 1 107 ? 12.181 -4.275 25.740 1.00 26.06 175 SER B CA 1
ATOM 2076 C C . SER B 1 107 ? 12.711 -3.259 24.741 1.00 27.30 175 SER B C 1
ATOM 2077 O O . SER B 1 107 ? 11.931 -2.704 23.908 1.00 26.14 175 SER B O 1
ATOM 2080 N N . VAL B 1 108 ? 14.007 -2.955 24.857 1.00 26.75 176 VAL B N 1
ATOM 2081 C CA . VAL B 1 108 ? 14.603 -1.965 23.973 1.00 27.94 176 VAL B CA 1
ATOM 2082 C C . VAL B 1 108 ? 15.692 -2.649 23.150 1.00 27.88 176 VAL B C 1
ATOM 2083 O O . VAL B 1 108 ? 16.688 -3.078 23.684 1.00 26.73 176 VAL B O 1
ATOM 2087 N N . LEU B 1 109 ? 15.506 -2.677 21.832 1.00 27.40 177 LEU B N 1
ATOM 2088 C CA . LEU B 1 109 ? 16.510 -3.183 20.922 1.00 28.60 177 LEU B CA 1
ATOM 2089 C C . LEU B 1 109 ? 17.656 -2.166 20.757 1.00 29.86 177 LEU B C 1
ATOM 2090 O O . LEU B 1 109 ? 17.402 -0.962 20.533 1.00 30.50 177 LEU B O 1
ATOM 2095 N N . THR B 1 110 ? 18.883 -2.666 20.922 1.00 30.00 178 THR B N 1
ATOM 2096 C CA . THR B 1 110 ? 20.081 -1.810 20.852 1.00 32.72 178 THR B CA 1
ATOM 2097 C C . THR B 1 110 ? 21.100 -2.206 19.792 1.00 33.06 178 THR B C 1
ATOM 2098 O O . THR B 1 110 ? 21.959 -1.369 19.429 1.00 35.21 178 THR B O 1
ATOM 2102 N N . GLY B 1 111 ? 21.019 -3.431 19.278 1.00 31.54 179 GLY B N 1
ATOM 2103 C CA . GLY B 1 111 ? 22.021 -3.887 18.367 1.00 33.25 179 GLY B CA 1
ATOM 2104 C C . GLY B 1 111 ? 21.745 -5.231 17.785 1.00 33.92 179 GLY B C 1
ATOM 2105 O O . GLY B 1 111 ? 20.798 -5.909 18.193 1.00 31.77 179 GLY B O 1
ATOM 2106 N N . ILE B 1 112 ? 22.627 -5.618 16.871 1.00 36.04 180 ILE B N 1
ATOM 2107 C CA . ILE B 1 112 ? 22.603 -6.917 16.225 1.00 37.86 180 ILE B CA 1
ATOM 2108 C C . ILE B 1 112 ? 23.932 -7.613 16.363 1.00 39.42 180 ILE B C 1
ATOM 2109 O O . ILE B 1 112 ? 24.961 -7.017 16.097 1.00 39.60 180 ILE B O 1
ATOM 2114 N N . ASP B 1 113 ? 23.877 -8.881 16.748 1.00 37.79 181 ASP B N 1
ATOM 2115 C CA . ASP B 1 113 ? 25.000 -9.791 16.772 1.00 40.06 181 ASP B CA 1
ATOM 2116 C C . ASP B 1 113 ? 24.880 -10.674 15.519 1.00 40.93 181 ASP B C 1
ATOM 2117 O O . ASP B 1 113 ? 24.147 -11.663 15.496 1.00 39.70 181 ASP B O 1
ATOM 2122 N N . LYS B 1 114 ? 25.612 -10.316 14.459 1.00 45.46 182 LYS B N 1
ATOM 2123 C CA . LYS B 1 114 ? 25.440 -10.994 13.202 1.00 47.48 182 LYS B CA 1
ATOM 2124 C C . LYS B 1 114 ? 26.005 -12.421 13.233 1.00 47.86 182 LYS B C 1
ATOM 2125 O O . LYS B 1 114 ? 25.331 -13.320 12.746 1.00 48.51 182 LYS B O 1
ATOM 2131 N N . PRO B 1 115 ? 27.215 -12.646 13.805 1.00 47.10 183 PRO B N 1
ATOM 2132 C CA . PRO B 1 115 ? 27.749 -14.027 13.841 1.00 48.92 183 PRO B CA 1
ATOM 2133 C C . PRO B 1 115 ? 26.925 -15.058 14.586 1.00 47.49 183 PRO B C 1
ATOM 2134 O O . PRO B 1 115 ? 26.930 -16.224 14.194 1.00 49.32 183 PRO B O 1
ATOM 2138 N N . ASN B 1 116 ? 26.262 -14.670 15.675 1.00 45.33 184 ASN B N 1
ATOM 2139 C CA . ASN B 1 116 ? 25.374 -15.597 16.366 1.00 43.63 184 ASN B CA 1
ATOM 2140 C C . ASN B 1 116 ? 23.888 -15.420 16.032 1.00 43.54 184 ASN B C 1
ATOM 2141 O O . ASN B 1 116 ? 23.075 -16.059 16.684 1.00 43.22 184 ASN B O 1
ATOM 2146 N N . ASP B 1 117 ? 23.548 -14.568 15.050 1.00 43.53 185 ASP B N 1
ATOM 2147 C CA . ASP B 1 117 ? 22.179 -14.356 14.538 1.00 43.30 185 ASP B CA 1
ATOM 2148 C C . ASP B 1 117 ? 21.185 -14.040 15.647 1.00 40.01 185 ASP B C 1
ATOM 2149 O O . ASP B 1 117 ? 20.219 -14.797 15.877 1.00 40.01 185 ASP B O 1
ATOM 2154 N N . ALA B 1 118 ? 21.448 -12.895 16.303 1.00 38.25 186 ALA B N 1
ATOM 2155 C CA . ALA B 1 118 ? 20.822 -12.508 17.546 1.00 35.19 186 ALA B CA 1
ATOM 2156 C C . ALA B 1 118 ? 20.666 -11.023 17.642 1.00 34.01 186 ALA B C 1
ATOM 2157 O O . ALA B 1 118 ? 21.461 -10.271 17.126 1.00 36.94 186 ALA B O 1
ATOM 2159 N N . ILE B 1 119 ? 19.631 -10.619 18.344 1.00 30.82 187 ILE B N 1
ATOM 2160 C CA . ILE B 1 119 ? 19.381 -9.258 18.670 1.00 31.12 187 ILE B CA 1
ATOM 2161 C C . ILE B 1 119 ? 19.906 -8.967 20.056 1.00 29.95 187 ILE B C 1
ATOM 2162 O O . ILE B 1 119 ? 19.923 -9.859 20.935 1.00 28.49 187 ILE B O 1
ATOM 2167 N N . ILE B 1 120 ? 20.334 -7.731 20.256 1.00 28.91 188 ILE B N 1
ATOM 2168 C CA . ILE B 1 120 ? 20.889 -7.314 21.506 1.00 28.52 188 ILE B CA 1
ATOM 2169 C C . ILE B 1 120 ? 19.868 -6.330 22.089 1.00 28.34 188 ILE B C 1
ATOM 2170 O O . ILE B 1 120 ? 19.501 -5.382 21.407 1.00 29.53 188 ILE B O 1
ATOM 2175 N N . PHE B 1 121 ? 19.413 -6.561 23.337 1.00 27.41 189 PHE B N 1
ATOM 2176 C CA . PHE B 1 121 ? 18.398 -5.721 23.975 1.00 25.70 189 PHE B CA 1
ATOM 2177 C C . PHE B 1 121 ? 18.590 -5.499 25.463 1.00 26.34 189 PHE B C 1
ATOM 2178 O O . PHE B 1 121 ? 19.060 -6.390 26.218 1.00 25.34 189 PHE B O 1
ATOM 2186 N N . HIS B 1 122 ? 18.095 -4.354 25.897 1.00 25.47 190 HIS B N 1
ATOM 2187 C CA . HIS B 1 122 ? 17.891 -4.135 27.300 1.00 26.35 190 HIS B CA 1
ATOM 2188 C C . HIS B 1 122 ? 16.482 -4.627 27.694 1.00 26.11 190 HIS B C 1
ATOM 2189 O O . HIS B 1 122 ? 15.502 -4.276 27.056 1.00 24.95 190 HIS B O 1
ATOM 2196 N N . ASP B 1 123 ? 16.413 -5.398 28.763 1.00 26.30 191 ASP B N 1
ATOM 2197 C CA . ASP B 1 123 ? 15.140 -5.863 29.324 1.00 25.70 191 ASP B CA 1
ATOM 2198 C C . ASP B 1 123 ? 14.946 -5.126 30.634 1.00 25.79 191 ASP B C 1
ATOM 2199 O O . ASP B 1 123 ? 15.702 -5.315 31.574 1.00 25.62 191 ASP B O 1
ATOM 2204 N N . PRO B 1 124 ? 13.866 -4.350 30.757 1.00 26.38 192 PRO B N 1
ATOM 2205 C CA . PRO B 1 124 ? 13.658 -3.610 31.989 1.00 27.49 192 PRO B CA 1
ATOM 2206 C C . PRO B 1 124 ? 13.441 -4.482 33.220 1.00 27.63 192 PRO B C 1
ATOM 2207 O O . PRO B 1 124 ? 13.479 -3.975 34.331 1.00 28.19 192 PRO B O 1
ATOM 2211 N N . GLN B 1 125 ? 13.167 -5.768 33.036 1.00 26.40 193 GLN B N 1
ATOM 2212 C CA . GLN B 1 125 ? 13.045 -6.719 34.190 1.00 30.60 193 GLN B CA 1
ATOM 2213 C C . GLN B 1 125 ? 14.315 -7.494 34.421 1.00 29.49 193 GLN B C 1
ATOM 2214 O O . GLN B 1 125 ? 14.763 -7.612 35.613 1.00 31.74 193 GLN B O 1
ATOM 2220 N N . ARG B 1 126 ? 14.925 -7.983 33.337 1.00 26.65 194 ARG B N 1
ATOM 2221 C CA . ARG B 1 126 ? 15.987 -9.005 33.372 1.00 27.02 194 ARG B CA 1
ATOM 2222 C C . ARG B 1 126 ? 17.405 -8.462 33.304 1.00 28.13 194 ARG B C 1
ATOM 2223 O O . ARG B 1 126 ? 18.341 -9.136 33.741 1.00 29.48 194 ARG B O 1
ATOM 2231 N N . GLY B 1 127 ? 17.569 -7.265 32.734 1.00 28.50 195 GLY B N 1
ATOM 2232 C CA . GLY B 1 127 ? 18.897 -6.581 32.729 1.00 28.89 195 GLY B CA 1
ATOM 2233 C C . GLY B 1 127 ? 19.313 -6.011 31.355 1.00 27.86 195 GLY B C 1
ATOM 2234 O O . GLY B 1 127 ? 18.648 -6.242 30.377 1.00 27.19 195 GLY B O 1
ATOM 2235 N N . PRO B 1 128 ? 20.479 -5.363 31.287 1.00 27.79 196 PRO B N 1
ATOM 2236 C CA . PRO B 1 128 ? 21.069 -4.826 30.107 1.00 28.20 196 PRO B CA 1
ATOM 2237 C C . PRO B 1 128 ? 21.782 -5.844 29.263 1.00 27.31 196 PRO B C 1
ATOM 2238 O O . PRO B 1 128 ? 22.299 -6.842 29.763 1.00 25.26 196 PRO B O 1
ATOM 2242 N N . ASP B 1 129 ? 21.762 -5.559 27.964 1.00 26.83 197 ASP B N 1
ATOM 2243 C CA . ASP B 1 129 ? 22.658 -6.159 27.013 1.00 27.48 197 ASP B CA 1
ATOM 2244 C C . ASP B 1 129 ? 22.443 -7.662 26.971 1.00 26.90 197 ASP B C 1
ATOM 2245 O O . ASP B 1 129 ? 23.408 -8.439 26.940 1.00 27.59 197 ASP B O 1
ATOM 2250 N N . LEU B 1 130 ? 21.167 -8.069 27.016 1.00 25.84 198 LEU B N 1
ATOM 2251 C CA . LEU B 1 130 ? 20.812 -9.455 26.773 1.00 25.75 198 LEU B CA 1
ATOM 2252 C C . LEU B 1 130 ? 20.864 -9.734 25.296 1.00 25.48 198 LEU B C 1
ATOM 2253 O O . LEU B 1 130 ? 20.807 -8.823 24.500 1.00 26.14 198 LEU B O 1
ATOM 2258 N N . THR B 1 131 ? 20.957 -11.001 24.910 1.00 25.73 199 THR B N 1
ATOM 2259 C CA . THR B 1 131 ? 20.619 -11.339 23.542 1.00 27.40 199 THR B CA 1
ATOM 2260 C C . THR B 1 131 ? 19.544 -12.374 23.494 1.00 26.73 199 THR B C 1
ATOM 2261 O O . THR B 1 131 ? 19.382 -13.141 24.431 1.00 25.48 199 THR B O 1
ATOM 2265 N N . MET B 1 132 ? 18.803 -12.402 22.398 1.00 26.65 200 MET B N 1
ATOM 2266 C CA . MET B 1 132 ? 17.961 -13.578 22.058 1.00 27.99 200 MET B CA 1
ATOM 2267 C C . MET B 1 132 ? 18.106 -13.899 20.554 1.00 27.90 200 MET B C 1
ATOM 2268 O O . MET B 1 132 ? 18.461 -12.983 19.773 1.00 28.65 200 MET B O 1
ATOM 2273 N N . PRO B 1 133 ? 17.848 -15.166 20.163 1.00 29.05 201 PRO B N 1
ATOM 2274 C CA . PRO B 1 133 ? 17.959 -15.472 18.702 1.00 31.16 201 PRO B CA 1
ATOM 2275 C C . PRO B 1 133 ? 17.069 -14.556 17.846 1.00 31.17 201 PRO B C 1
ATOM 2276 O O . PRO B 1 133 ? 15.977 -14.210 18.261 1.00 30.45 201 PRO B O 1
ATOM 2280 N N . LEU B 1 134 ? 17.544 -14.149 16.671 1.00 33.15 202 LEU B N 1
ATOM 2281 C CA . LEU B 1 134 ? 16.728 -13.374 15.744 1.00 33.95 202 LEU B CA 1
ATOM 2282 C C . LEU B 1 134 ? 15.439 -14.123 15.422 1.00 34.66 202 LEU B C 1
ATOM 2283 O O . LEU B 1 134 ? 14.402 -13.510 15.320 1.00 34.48 202 LEU B O 1
ATOM 2288 N N . ASP B 1 135 ? 15.518 -15.454 15.316 1.00 36.31 203 ASP B N 1
ATOM 2289 C CA . ASP B 1 135 ? 14.365 -16.347 15.079 1.00 37.10 203 ASP B CA 1
ATOM 2290 C C . ASP B 1 135 ? 13.305 -16.216 16.172 1.00 35.41 203 ASP B C 1
ATOM 2291 O O . ASP B 1 135 ? 12.120 -16.222 15.886 1.00 33.53 203 ASP B O 1
ATOM 2296 N N . SER B 1 136 ? 13.748 -16.044 17.420 1.00 33.21 204 SER B N 1
ATOM 2297 C CA . SER B 1 136 ? 12.828 -15.769 18.535 1.00 31.15 204 SER B CA 1
ATOM 2298 C C . SER B 1 136 ? 12.216 -14.407 18.428 1.00 29.35 204 SER B C 1
ATOM 2299 O O . SER B 1 136 ? 11.017 -14.255 18.644 1.00 30.73 204 SER B O 1
ATOM 2302 N N . PHE B 1 137 ? 12.989 -13.399 18.078 1.00 28.32 205 PHE B N 1
ATOM 2303 C CA . PHE B 1 137 ? 12.389 -12.084 17.943 1.00 27.67 205 PHE B CA 1
ATOM 2304 C C . PHE B 1 137 ? 11.245 -12.064 16.889 1.00 30.06 205 PHE B C 1
ATOM 2305 O O . PHE B 1 137 ? 10.127 -11.546 17.123 1.00 29.27 205 PHE B O 1
ATOM 2313 N N . ASN B 1 138 ? 11.551 -12.589 15.717 1.00 31.21 206 ASN B N 1
ATOM 2314 C CA . ASN B 1 138 ? 10.522 -12.682 14.669 1.00 34.16 206 ASN B CA 1
ATOM 2315 C C . ASN B 1 138 ? 9.318 -13.484 15.067 1.00 34.04 206 ASN B C 1
ATOM 2316 O O . ASN B 1 138 ? 8.192 -13.151 14.699 1.00 35.51 206 ASN B O 1
ATOM 2321 N N . GLN B 1 139 ? 9.535 -14.550 15.798 1.00 35.23 207 GLN B N 1
ATOM 2322 C CA . GLN B 1 139 ? 8.427 -15.329 16.263 1.00 37.16 207 GLN B CA 1
ATOM 2323 C C . GLN B 1 139 ? 7.552 -14.574 17.287 1.00 34.71 207 GLN B C 1
ATOM 2324 O O . GLN B 1 139 ? 6.303 -14.778 17.303 1.00 35.71 207 GLN B O 1
ATOM 2330 N N . ARG B 1 140 ? 8.167 -13.724 18.116 1.00 30.60 208 ARG B N 1
ATOM 2331 C CA . ARG B 1 140 ? 7.473 -13.217 19.299 1.00 29.99 208 ARG B CA 1
ATOM 2332 C C . ARG B 1 140 ? 7.063 -11.781 19.233 1.00 28.58 208 ARG B C 1
ATOM 2333 O O . ARG B 1 140 ? 6.277 -11.344 20.077 1.00 27.48 208 ARG B O 1
ATOM 2341 N N . LEU B 1 141 ? 7.541 -11.058 18.232 1.00 28.39 209 LEU B N 1
ATOM 2342 C CA . LEU B 1 141 ? 7.195 -9.665 18.093 1.00 28.42 209 LEU B CA 1
ATOM 2343 C C . LEU B 1 141 ? 5.690 -9.523 17.898 1.00 28.95 209 LEU B C 1
ATOM 2344 O O . LEU B 1 141 ? 5.060 -10.390 17.349 1.00 30.49 209 LEU B O 1
ATOM 2349 N N . ALA B 1 142 ? 5.148 -8.415 18.351 1.00 27.74 210 ALA B N 1
ATOM 2350 C CA . ALA B 1 142 ? 3.730 -8.093 18.290 1.00 28.76 210 ALA B CA 1
ATOM 2351 C C . ALA B 1 142 ? 3.277 -7.651 16.864 1.00 30.03 210 ALA B C 1
ATOM 2352 O O . ALA B 1 142 ? 2.875 -6.509 16.627 1.00 29.89 210 ALA B O 1
ATOM 2354 N N . TRP B 1 143 ? 3.335 -8.585 15.935 1.00 30.78 211 TRP B N 1
ATOM 2355 C CA . TRP B 1 143 ? 3.064 -8.291 14.522 1.00 33.54 211 TRP B CA 1
ATOM 2356 C C . TRP B 1 143 ? 1.671 -7.799 14.263 1.00 35.97 211 TRP B C 1
ATOM 2357 O O . TRP B 1 143 ? 1.455 -7.047 13.310 1.00 38.22 211 TRP B O 1
ATOM 2368 N N . ARG B 1 144 ? 0.735 -8.132 15.140 1.00 36.86 212 ARG B N 1
ATOM 2369 C CA . ARG B 1 144 ? -0.660 -7.804 14.919 1.00 39.65 212 ARG B CA 1
ATOM 2370 C C . ARG B 1 144 ? -0.911 -6.331 15.017 1.00 38.47 212 ARG B C 1
ATOM 2371 O O . ARG B 1 144 ? -1.959 -5.862 14.573 1.00 39.29 212 ARG B O 1
ATOM 2379 N N . VAL B 1 145 ? 0.027 -5.556 15.551 1.00 34.62 213 VAL B N 1
ATOM 2380 C CA . VAL B 1 145 ? -0.228 -4.144 15.702 1.00 34.08 213 VAL B CA 1
ATOM 2381 C C . VAL B 1 145 ? 0.828 -3.310 14.988 1.00 33.68 213 VAL B C 1
ATOM 2382 O O . VAL B 1 145 ? 1.969 -3.703 15.016 1.00 33.09 213 VAL B O 1
ATOM 2386 N N . PRO B 1 146 ? 0.438 -2.164 14.372 1.00 34.50 214 PRO B N 1
ATOM 2387 C CA . PRO B 1 146 ? 1.453 -1.417 13.633 1.00 34.93 214 PRO B CA 1
ATOM 2388 C C . PRO B 1 146 ? 2.441 -0.704 14.560 1.00 33.64 214 PRO B C 1
ATOM 2389 O O . PRO B 1 146 ? 3.482 -0.279 14.116 1.00 32.52 214 PRO B O 1
ATOM 2393 N N . HIS B 1 147 ? 2.137 -0.648 15.854 1.00 31.39 215 HIS B N 1
ATOM 2394 C CA . HIS B 1 147 ? 2.977 0.020 16.832 1.00 30.27 215 HIS B CA 1
ATOM 2395 C C . HIS B 1 147 ? 3.865 -0.924 17.634 1.00 29.20 215 HIS B C 1
ATOM 2396 O O . HIS B 1 147 ? 4.279 -0.582 18.720 1.00 29.34 215 HIS B O 1
ATOM 2403 N N . ALA B 1 148 ? 4.234 -2.060 17.020 1.00 28.97 216 ALA B N 1
ATOM 2404 C CA . ALA B 1 148 ? 5.029 -3.094 17.644 1.00 28.33 216 ALA B CA 1
ATOM 2405 C C . ALA B 1 148 ? 6.429 -2.580 17.967 1.00 29.44 216 ALA B C 1
ATOM 2406 O O . ALA B 1 148 ? 7.077 -3.059 18.925 1.00 26.82 216 ALA B O 1
ATOM 2408 N N . MET B 1 149 ? 6.916 -1.642 17.134 1.00 29.02 217 MET B N 1
ATOM 2409 C CA . MET B 1 149 ? 8.310 -1.165 17.274 1.00 29.78 217 MET B CA 1
ATOM 2410 C C . MET B 1 149 ? 8.335 0.330 17.231 1.00 29.94 217 MET B C 1
ATOM 2411 O O . MET B 1 149 ? 8.034 0.899 16.157 1.00 33.00 217 MET B O 1
ATOM 2416 N N . LEU B 1 150 ? 8.659 0.987 18.353 1.00 30.37 218 LEU B N 1
ATOM 2417 C CA . LEU B 1 150 ? 8.704 2.434 18.411 1.00 31.60 218 LEU B CA 1
ATOM 2418 C C . LEU B 1 150 ? 10.132 2.981 18.590 1.00 33.02 218 LEU B C 1
ATOM 2419 O O . LEU B 1 150 ? 10.956 2.424 19.312 1.00 30.84 218 LEU B O 1
ATOM 2424 N N . TYR B 1 151 ? 10.418 4.060 17.872 1.00 33.59 219 TYR B N 1
ATOM 2425 C CA . TYR B 1 151 ? 11.725 4.670 17.978 1.00 35.25 219 TYR B CA 1
ATOM 2426 C C . TYR B 1 151 ? 11.506 6.161 18.245 1.00 38.48 219 TYR B C 1
ATOM 2427 O O . TYR B 1 151 ? 10.402 6.643 18.076 1.00 39.33 219 TYR B O 1
ATOM 2436 N N . SER B 1 152 ? 12.533 6.831 18.767 1.00 39.81 220 SER B N 1
ATOM 2437 C CA . SER B 1 152 ? 12.447 8.230 19.184 1.00 42.53 220 SER B CA 1
ATOM 2438 C C . SER B 1 152 ? 12.564 9.163 17.938 1.00 45.77 220 SER B C 1
ATOM 2439 O O . SER B 1 152 ? 13.301 8.831 17.005 1.00 45.85 220 SER B O 1
ATOM 2442 N N . GLU B 1 153 ? 11.834 10.279 17.893 1.00 48.65 221 GLU B N 1
ATOM 2443 C CA . GLU B 1 153 ? 12.085 11.297 16.829 1.00 52.81 221 GLU B CA 1
ATOM 2444 C C . GLU B 1 153 ? 12.903 12.513 17.293 1.00 55.69 221 GLU B C 1
ATOM 2445 O O . GLU B 1 153 ? 13.078 13.475 16.527 1.00 56.85 221 GLU B O 1
ATOM 2451 N N . ASN B 1 154 ? 13.407 12.453 18.526 1.00 56.15 222 ASN B N 1
ATOM 2452 C CA . ASN B 1 154 ? 13.963 13.587 19.230 1.00 60.13 222 ASN B CA 1
ATOM 2453 C C . ASN B 1 154 ? 15.476 13.680 19.026 1.00 63.09 222 ASN B C 1
ATOM 2454 O O . ASN B 1 154 ? 16.044 14.768 19.051 1.00 67.06 222 ASN B O 1
#

Nearest PDB structures (foldseek):
  6hqz-assembly1_B  TM=1.007E+00  e=5.589E-35  Erwinia amylovora
  7w2p-assembly1_A  TM=5.841E-01  e=3.333E-01  Homo sapiens
  4a4g-assembly1_A  TM=5.755E-01  e=3.129E-01  Homo sapiens
  3pnw-assembly7_U  TM=5.652E-01  e=4.569E-01  Homo sapiens
  6v9t-assembly1_AAA  TM=5.704E-01  e=7.105E-01  Homo sapiens

Foldseek 3Di:
DWAFADDQDAAAQDPDDLSQVQRQVVSQVFHDPDDQPDDQCLLQPDDDPSNVVSLVVVVVVCVVTQKDFDAADPVLADFSHRVRVVCVVFNKKKFWWADPVGDIGIWIFGIGDVVQQWTFIHGNHPGHGDIDHSVRCSVTTSPVHRRRIMGHRD/DALFADPQDFAAFDPDACRQVQRQVVSLPFHDPDDQPHHLCLLQPDDDPSVVVSLVVVVVCCVVGAKDFDAADPVLADFLVRNSVCCVVFPKKWFWWADVVRHIAIWIWGGGDNVQQWTFIAGSHPGHGDIDHSVRCSVTTSVVDRRRIMGGRD

Secondary structure (DSSP, 8-state):
---B---PPP----S-TTHHHHHHHHHTT---S---SS-HHHHHH--SHHHHHHHHHHHHHHHHHTEEEPPPPTTS---HHHHHHHHHHH--EEEEEE-TTS-EEEEEEEEEETTTTEEEEEETTTEEEEEEEHHHHHHHB-TTSTTSEEEE--/--SB---PPP-PPPSSTTHHHHHHHHHHT---S---SS-HHHHHH--HHHHHHHHHHHHHHHHHHTEEEPPPPTTS---HHHHHHHHHHH--EEEEEE-TTS-EEEEEEEEEETTTTEEEEEETTTEEEEEEEHHHHHHHB-TTSTTSEEEE--